Protein 5JDD (pdb70)

Radius of gyration: 34.48 Å; Cα contacts (8 Å, |Δi|>4): 693; chains: 1; bounding box: 28×116×52 Å

Secondary structure (DSSP, 8-state):
---EEE----EEEETT--EEEEEEESSTT---EEEETTEE----SSEEEEEETTEEEEEE-S--GGG-EEEEEEETTEEEEEEEEEE---EEEPPPPEEEETTS-EEEEEEESSTTPPP-EEETTEEPPPSSSEEEEEETTEEEEEE-S--GGG-EEEEEEETTEEEEEEEEEEPP-EEE----EEEETT--EEEEEEESSTT---EEEETTEEPPP-SSEEEEEETTEEEEEE-S--GGG-EEEEEEETTEEEEEEEEEE--

Sequence (263 aa):
MVKIIKKPKDVTALENATVAFEVSVSHDDTVPVVKKWFHKSVEIKPSDKHRLLVSERKVHKLMLQNISSPSDAGEYTAVVGQLECKAKLFVETLHITKTMKNIEVPETKTASSFECEVSHFNVPSMWLKNGVEIEMSEKFKIVVQGKLHQQLIIMNNTSTEDSAEYTFVCGNDQVSATTLTVTPIMITSMMLKDINAEEKDTITFEVVTVNYEGISSYKWLKNGVEIKSSTDKCQMRTKKLTTHSSLNIRNVHFGDAADYTFVAGKATSTATLYVVEA

InterPro domains:
  IPR000719 Protein kinase domain [PF00069] (32179-32432)
  IPR000719 Protein kinase domain [PS50011] (32178-32432)
  IPR003598 Immunoglobulin subtype 2 [SM00408] (18-87)
  IPR003598 Immunoglobulin subtype 2 [SM00408] (116-183)
  IPR003598 Immunoglobulin subtype 2 [SM00408] (955-1022)
  IPR003598 Immunoglobulin subtype 2 [SM00408] (1094-1163)
  IPR003598 Immunoglobulin subtype 2 [SM00408] (1303-1371)
  IPR003598 Immunoglobulin subtype 2 [SM00408] (1469-1537)
  IPR003598 Immunoglobulin subtype 2 [SM00408] (1568-1637)
  IPR003598 Immunoglobulin subtype 2 [SM00408] (1853-1919)
  IPR003598 Immunoglobulin subtype 2 [SM00408] (2187-2253)
  IPR003598 Immunoglobulin subtype 2 [SM00408] (2279-2345)
  IPR003598 Immunoglobulin subtype 2 [SM00408] (2457-2523)
  IPR003598 Immunoglobulin subtype 2 [SM00408] (2632-2698)
  IPR003598 Immunoglobulin subtype 2 [SM00408] (3070-3136)
  IPR003598 Immunoglobulin subtype 2 [SM00408] (3251-3318)
  IPR003598 Immunoglobulin subtype 2 [SM00408] (3357-3423)
  IPR003598 Immunoglobulin subtype 2 [SM00408] (3515-3582)
  IPR003598 Immunoglobulin subtype 2 [SM00408] (3633-3701)
  IPR003598 Immunoglobulin subtype 2 [SM00408] (4301-4367)

Solvent-accessible surface area: 15285 Å² total; per-residue (Å²): 116,59,108,38,110,69,129,12,150,89,31,84,17,73,43,99,33,89,15,44,2,61,0,16,3,22,74,80,124,18,116,30,106,6,58,27,143,113,98,74,15,146,105,60,144,53,40,102,65,50,80,90,162,101,49,4,65,0,38,0,43,88,0,37,68,78,12,38,30,75,1,11,0,29,1,66,183,77,104,9,111,5,89,1,104,24,76,51,52,78,28,80,114,88,12,149,104,45,131,15,20,7,27,68,67,1,47,3,82,0,50,1,19,29,130,142,7,100,40,70,3,27,56,98,59,104,118,23,146,108,61,166,63,28,98,28,25,71,110,34,89,45,0,31,0,31,0,67,94,3,41,74,130,5,45,14,85,0,7,0,40,0,40,140,52,111,15,42,3,56,3,63,15,20,59,7,112,27,92,58,139,15,163,73,27,118,6,111,65,153,55,81,10,59,3,100,0,34,1,48,70,99,55,12,60,70,89,1,28,67,97,56,105,116,24,159,84,56,119,64,19,41,37,152,71,152,146,63,36,5,22,0,36,1,119,91,1,90,139,35,6,40,11,66,2,19,0,25,0,34,139,15,84,10,79,7,31,1,108,17,95,97,150

Organism: Homo sapiens (NCBI:txid9606)

Structure (mmCIF, N/CA/C/O backbone):
data_5JDD
#
_entry.id   5JDD
#
_cell.length_a   42.340
_cell.length_b   65.800
_cell.length_c   108.390
_cell.angle_alpha   90.00
_cell.angle_beta   90.00
_cell.angle_gamma   90.00
#
_symmetry.space_group_name_H-M   'P 21 21 21'
#
loop_
_entity.id
_entity.type
_entity.pdbx_description
1 polymer Titin
2 water water
#
loop_
_atom_site.group_PDB
_atom_site.id
_atom_site.type_symbol
_atom_site.label_atom_id
_atom_site.label_alt_id
_atom_site.label_comp_id
_atom_site.label_asym_id
_atom_site.label_entity_id
_atom_site.label_seq_id
_atom_site.pdbx_PDB_ins_code
_atom_site.Cartn_x
_atom_site.Cartn_y
_atom_site.Cartn_z
_atom_site.occupancy
_atom_site.B_iso_or_equiv
_atom_site.auth_seq_id
_atom_site.auth_comp_id
_atom_site.auth_asym_id
_atom_site.auth_atom_id
_atom_site.pdbx_PDB_model_num
ATOM 1 N N . MET A 1 3 ? -13.797 -64.888 -14.996 1.00 40.33 3 MET A N 1
ATOM 2 C CA . MET A 1 3 ? -12.504 -64.315 -15.348 1.00 29.70 3 MET A CA 1
ATOM 3 C C . MET A 1 3 ? -12.569 -62.789 -15.356 1.00 27.49 3 MET A C 1
ATOM 4 O O . MET A 1 3 ? -11.540 -62.119 -15.494 1.00 26.02 3 MET A O 1
ATOM 6 N N . VAL A 1 4 ? -13.776 -62.240 -15.217 1.00 21.85 4 VAL A N 1
ATOM 7 C CA . VAL A 1 4 ? -13.936 -60.791 -15.091 1.00 18.17 4 VAL A CA 1
ATOM 8 C C . VAL A 1 4 ? -13.382 -60.317 -13.749 1.00 22.29 4 VAL A C 1
ATOM 9 O O . VAL A 1 4 ? -13.686 -60.890 -12.701 1.00 24.47 4 VAL A O 1
ATOM 13 N N . LYS A 1 5 ? -12.562 -59.273 -13.791 1.00 17.32 5 LYS A N 1
ATOM 14 C CA . LYS A 1 5 ? -11.920 -58.732 -12.605 1.00 16.59 5 LYS A CA 1
ATOM 15 C C . LYS A 1 5 ? -12.202 -57.233 -12.506 1.00 17.98 5 LYS A C 1
ATOM 16 O O . LYS A 1 5 ? -12.273 -56.541 -13.525 1.00 18.04 5 LYS A O 1
ATOM 22 N N . ILE A 1 6 ? -12.369 -56.723 -11.288 1.00 15.81 6 ILE A N 1
ATOM 23 C CA . ILE A 1 6 ? -12.342 -55.281 -11.098 1.00 16.01 6 ILE A CA 1
ATOM 24 C C . ILE A 1 6 ? -10.876 -54.839 -11.052 1.00 19.52 6 ILE A C 1
ATOM 25 O O . ILE A 1 6 ? -10.060 -55.398 -10.311 1.00 19.93 6 ILE A O 1
ATOM 30 N N . ILE A 1 7 ? -10.548 -53.853 -11.878 1.00 14.59 7 ILE A N 1
ATOM 31 C CA . ILE A 1 7 ? -9.173 -53.398 -12.063 1.00 15.59 7 ILE A CA 1
ATOM 32 C C . ILE A 1 7 ? -8.918 -52.099 -11.306 1.00 19.68 7 ILE A C 1
ATOM 33 O O . ILE A 1 7 ? -7.946 -51.984 -10.563 1.00 25.56 7 ILE A O 1
ATOM 38 N N . LYS A 1 8 ? -9.794 -51.119 -11.499 1.00 13.59 8 LYS A N 1
ATOM 39 C CA . LYS A 1 8 ? -9.705 -49.862 -10.770 1.00 16.29 8 LYS A CA 1
ATOM 40 C C . LYS A 1 8 ? -11.028 -49.578 -10.058 1.00 15.73 8 LYS A C 1
ATOM 41 O O . LYS A 1 8 ? -12.091 -49.578 -10.686 1.00 14.53 8 LYS A O 1
ATOM 47 N N . LYS A 1 9 ? -10.962 -49.349 -8.748 1.00 14.84 9 LYS A N 1
ATOM 48 C CA . LYS A 1 9 ? -12.157 -49.169 -7.925 1.00 14.14 9 LYS A CA 1
ATOM 49 C C . LYS A 1 9 ? -12.499 -47.691 -7.768 1.00 13.44 9 LYS A C 1
ATOM 50 O O . LYS A 1 9 ? -11.620 -46.840 -7.874 1.00 17.06 9 LYS A O 1
ATOM 56 N N . PRO A 1 10 ? -13.780 -47.373 -7.517 1.00 12.53 10 PRO A N 1
ATOM 57 C CA . PRO A 1 10 ? -14.171 -45.974 -7.326 1.00 14.03 10 PRO A CA 1
ATOM 58 C C . PRO A 1 10 ? -13.564 -45.375 -6.065 1.00 15.41 10 PRO A C 1
ATOM 59 O O . PRO A 1 10 ? -13.248 -46.093 -5.106 1.00 16.11 10 PRO A O 1
ATOM 63 N N . LYS A 1 11 ? -13.381 -44.061 -6.096 1.00 13.62 11 LYS A N 1
ATOM 64 C CA . LYS A 1 11 ? -12.769 -43.329 -4.996 1.00 12.19 11 LYS A CA 1
ATOM 65 C C . LYS A 1 11 ? -13.747 -42.329 -4.404 1.00 13.29 11 LYS A C 1
ATOM 66 O O . LYS A 1 11 ? -14.646 -41.840 -5.097 1.00 14.47 11 LYS A O 1
ATOM 72 N N . ASP A 1 12 ? -13.560 -42.017 -3.125 1.00 14.87 12 ASP A N 1
ATOM 73 C CA . ASP A 1 12 ? -14.368 -41.004 -2.471 1.00 14.24 12 ASP A CA 1
ATOM 74 C C . ASP A 1 12 ? -14.241 -39.680 -3.213 1.00 15.30 12 ASP A C 1
ATOM 75 O O . ASP A 1 12 ? -13.186 -39.364 -3.771 1.00 14.62 12 ASP A O 1
ATOM 80 N N . VAL A 1 13 ? -15.320 -38.905 -3.198 1.00 11.32 13 VAL A N 1
ATOM 81 C CA . VAL A 1 13 ? -15.340 -37.555 -3.745 1.00 12.23 13 VAL A CA 1
ATOM 82 C C . VAL A 1 13 ? -15.814 -36.601 -2.663 1.00 14.00 13 VAL A C 1
ATOM 83 O O . VAL A 1 13 ? -16.795 -36.887 -1.968 1.00 12.30 13 VAL A O 1
ATOM 87 N N . THR A 1 14 ? -15.125 -35.468 -2.528 1.00 12.71 14 THR A N 1
ATOM 88 C CA . THR A 1 14 ? -15.598 -34.368 -1.705 1.00 12.16 14 THR A CA 1
ATOM 89 C C . THR A 1 14 ? -15.809 -33.201 -2.651 1.00 14.21 14 THR A C 1
ATOM 90 O O . THR A 1 14 ? -14.894 -32.831 -3.387 1.00 16.49 14 THR A O 1
ATOM 94 N N . ALA A 1 15 ? -17.010 -32.628 -2.654 1.00 10.00 15 ALA A N 1
ATOM 95 C CA . ALA A 1 15 ? -17.331 -31.562 -3.585 1.00 10.41 15 ALA A CA 1
ATOM 96 C C . ALA A 1 15 ? -18.353 -30.607 -2.995 1.00 10.79 15 ALA A C 1
ATOM 97 O O . ALA A 1 15 ? -19.118 -30.964 -2.090 1.00 13.79 15 ALA A O 1
ATOM 99 N N . LEU A 1 16 ? -18.366 -29.390 -3.521 1.00 10.64 16 LEU A N 1
ATOM 100 C CA . LEU A 1 16 ? -19.324 -28.381 -3.110 1.00 9.65 16 LEU A CA 1
ATOM 101 C C . LEU A 1 16 ? -20.717 -28.689 -3.634 1.00 11.45 16 LEU A C 1
ATOM 102 O O . LEU A 1 16 ? -20.875 -29.224 -4.734 1.00 11.73 16 LEU A O 1
ATOM 107 N N . GLU A 1 17 ? -21.720 -28.345 -2.835 1.00 12.44 17 GLU A N 1
ATOM 108 C CA . GLU A 1 17 ? -23.106 -28.413 -3.265 1.00 10.17 17 GLU A CA 1
ATOM 109 C C . GLU A 1 17 ? -23.240 -27.745 -4.638 1.00 11.77 17 GLU A C 1
ATOM 110 O O . GLU A 1 17 ? -22.575 -26.730 -4.909 1.00 13.92 17 GLU A O 1
ATOM 116 N N . ASN A 1 18 ? -24.062 -28.353 -5.499 1.00 13.14 18 ASN A N 1
ATOM 117 C CA . ASN A 1 18 ? -24.323 -27.902 -6.878 1.00 13.49 18 ASN A CA 1
ATOM 118 C C . ASN A 1 18 ? -23.238 -28.302 -7.898 1.00 13.24 18 ASN A C 1
ATOM 119 O O . ASN A 1 18 ? -23.394 -28.054 -9.091 1.00 16.09 18 ASN A O 1
ATOM 124 N N . ALA A 1 19 ? -22.165 -28.946 -7.443 1.00 11.77 19 ALA A N 1
ATOM 125 C CA . ALA A 1 19 ? -21.151 -29.451 -8.371 1.00 11.47 19 ALA A CA 1
ATOM 126 C C . ALA A 1 19 ? -21.657 -30.670 -9.126 1.00 14.38 19 ALA A C 1
ATOM 127 O O . ALA A 1 19 ? -22.628 -31.318 -8.718 1.00 13.78 19 ALA A O 1
ATOM 129 N N . THR A 1 20 ? -20.974 -30.992 -10.219 1.00 11.45 20 THR A N 1
ATOM 130 C CA . THR A 1 20 ? -21.183 -32.255 -10.908 1.00 12.81 20 THR A CA 1
ATOM 131 C C . THR A 1 20 ? -19.956 -33.120 -10.653 1.00 13.71 20 THR A C 1
ATOM 132 O O . THR A 1 20 ? -18.818 -32.673 -10.856 1.00 17.02 20 THR A O 1
ATOM 136 N N . VAL A 1 21 ? -20.185 -34.353 -10.205 1.00 12.28 21 VAL A N 1
ATOM 137 C CA . VAL A 1 21 ? -19.104 -35.254 -9.807 1.00 11.28 21 VAL A CA 1
ATOM 138 C C . VAL A 1 21 ? -19.307 -36.621 -10.445 1.00 10.08 21 VAL A C 1
ATOM 139 O O . VAL A 1 21 ? -20.362 -36.888 -11.030 1.00 11.81 21 VAL A O 1
ATOM 143 N N . ALA A 1 22 ? -18.305 -37.488 -10.341 1.00 9.92 22 ALA A N 1
ATOM 144 C CA . ALA A 1 22 ? -18.428 -38.832 -10.910 1.00 10.04 22 ALA A CA 1
ATOM 145 C C . ALA A 1 22 ? -17.725 -39.881 -10.077 1.00 10.32 22 ALA A C 1
ATOM 146 O O . ALA A 1 22 ? -16.748 -39.597 -9.388 1.00 11.72 22 ALA A O 1
ATOM 148 N N . PHE A 1 23 ? -18.237 -41.105 -10.150 1.00 9.36 23 PHE A N 1
ATOM 149 C CA . PHE A 1 23 ? -17.547 -42.279 -9.638 1.00 9.05 23 PHE A CA 1
ATOM 150 C C . PHE A 1 23 ? -17.221 -43.153 -10.835 1.00 10.60 23 PHE A C 1
ATOM 151 O O . PHE A 1 23 ? -17.965 -43.157 -11.824 1.00 10.84 23 PHE A O 1
ATOM 159 N N . GLU A 1 24 ? -16.123 -43.898 -10.760 1.00 10.28 24 GLU A N 1
ATOM 160 C CA . GLU A 1 24 ? -15.667 -44.689 -11.899 1.00 12.96 24 GLU A CA 1
ATOM 161 C C . GLU A 1 24 ? -15.174 -46.053 -11.451 1.00 12.47 24 GLU A C 1
ATOM 162 O O . GLU A 1 24 ? -14.406 -46.148 -10.491 1.00 14.33 24 GLU A O 1
ATOM 168 N N . VAL A 1 25 ? -15.610 -47.103 -12.143 1.00 13.10 25 VAL A N 1
ATOM 169 C CA . VAL A 1 25 ? -15.038 -48.434 -11.936 1.00 10.58 25 VAL A CA 1
ATOM 170 C C . VAL A 1 25 ? -14.546 -48.961 -13.277 1.00 10.41 25 VAL A C 1
ATOM 171 O O . VAL A 1 25 ? -15.204 -48.755 -14.305 1.00 13.68 25 VAL A O 1
ATOM 175 N N . SER A 1 26 ? -13.369 -49.582 -13.294 1.00 11.06 26 SER A N 1
ATOM 176 C CA . SER A 1 26 ? -12.888 -50.202 -14.523 1.00 10.11 26 SER A CA 1
ATOM 177 C C . SER A 1 26 ? -12.691 -51.688 -14.318 1.00 14.12 26 SER A C 1
ATOM 178 O O . SER A 1 26 ? -12.329 -52.148 -13.220 1.00 14.45 26 SER A O 1
ATOM 181 N N . VAL A 1 27 ? -12.935 -52.442 -15.380 1.00 12.99 27 VAL A N 1
ATOM 182 C CA . VAL A 1 27 ? -12.880 -53.893 -15.304 1.00 12.59 27 VAL A CA 1
ATOM 183 C C . VAL A 1 27 ? -11.945 -54.467 -16.361 1.00 13.23 27 VAL A C 1
ATOM 184 O O . VAL A 1 27 ? -11.379 -53.726 -17.174 1.00 14.87 27 VAL A O 1
ATOM 188 N N . SER A 1 28 ? -11.785 -55.784 -16.351 1.00 14.96 28 SER A N 1
ATOM 189 C CA . SER A 1 28 ? -10.804 -56.433 -17.211 1.00 14.39 28 SER A CA 1
ATOM 190 C C . SER A 1 28 ? -11.324 -56.714 -18.614 1.00 18.32 28 SER A C 1
ATOM 191 O O . SER A 1 28 ? -10.533 -56.969 -19.530 1.00 24.54 28 SER A O 1
ATOM 194 N N . HIS A 1 29 ? -12.646 -56.701 -18.777 1.00 17.15 29 HIS A N 1
ATOM 195 C CA . HIS A 1 29 ? -13.265 -57.096 -20.035 1.00 14.66 29 HIS A CA 1
ATOM 196 C C . HIS A 1 29 ? -14.189 -56.026 -20.583 1.00 14.17 29 HIS A C 1
ATOM 197 O O . HIS A 1 29 ? -14.755 -55.239 -19.830 1.00 16.95 29 HIS A O 1
ATOM 204 N N . ASP A 1 30 ? -14.330 -56.008 -21.904 1.00 19.83 30 ASP A N 1
ATOM 205 C CA A ASP A 1 30 ? -15.289 -55.147 -22.585 0.50 21.19 30 ASP A CA 1
ATOM 206 C CA B ASP A 1 30 ? -15.296 -55.137 -22.564 0.50 20.68 30 ASP A CA 1
ATOM 207 C C . ASP A 1 30 ? -16.710 -55.677 -22.378 1.00 23.34 30 ASP A C 1
ATOM 208 O O . ASP A 1 30 ? -16.906 -56.870 -22.126 1.00 24.28 30 ASP A O 1
ATOM 217 N N . THR A 1 31 ? -17.694 -54.791 -22.497 1.00 29.00 31 THR A N 1
ATOM 218 C CA . THR A 1 31 ? -19.118 -55.155 -22.463 1.00 27.13 31 THR A CA 1
ATOM 219 C C . THR A 1 31 ? -19.611 -55.956 -21.244 1.00 24.83 31 THR A C 1
ATOM 220 O O . THR A 1 31 ? -20.484 -56.820 -21.367 1.00 22.45 31 THR A O 1
ATOM 224 N N . VAL A 1 32 ? -19.055 -55.662 -20.074 1.00 19.55 32 VAL A N 1
ATOM 225 C CA . VAL A 1 32 ? -19.538 -56.230 -18.818 1.00 17.37 32 VAL A CA 1
ATOM 226 C C . VAL A 1 32 ? -20.642 -55.327 -18.280 1.00 16.01 32 VAL A C 1
ATOM 227 O O . VAL A 1 32 ? -20.453 -54.118 -18.175 1.00 16.28 32 VAL A O 1
ATOM 231 N N . PRO A 1 33 ? -21.813 -55.896 -17.950 1.00 13.90 33 PRO A N 1
ATOM 232 C CA . PRO A 1 33 ? -22.868 -55.020 -17.427 1.00 15.81 33 PRO A CA 1
ATOM 233 C C . PRO A 1 33 ? -22.603 -54.632 -15.975 1.00 14.33 33 PRO A C 1
ATOM 234 O O . PRO A 1 33 ? -22.032 -55.422 -15.218 1.00 17.68 33 PRO A O 1
ATOM 238 N N . VAL A 1 34 ? -22.996 -53.415 -15.606 1.00 11.59 34 VAL A N 1
ATOM 239 C CA A VAL A 1 34 ? -22.767 -52.895 -14.264 0.41 13.68 34 VAL A CA 1
ATOM 240 C CA B VAL A 1 34 ? -22.795 -52.926 -14.246 0.59 13.48 34 VAL A CA 1
ATOM 241 C C . VAL A 1 34 ? -24.081 -52.355 -13.687 1.00 12.73 34 VAL A C 1
ATOM 242 O O . VAL A 1 34 ? -24.996 -51.994 -14.433 1.00 14.31 34 VAL A O 1
ATOM 249 N N . LYS A 1 35 ? -24.168 -52.315 -12.363 1.00 11.30 35 LYS A N 1
ATOM 250 C CA A LYS A 1 35 ? -25.248 -51.622 -11.674 0.50 9.95 35 LYS A CA 1
ATOM 251 C CA B LYS A 1 35 ? -25.248 -51.618 -11.676 0.50 9.90 35 LYS A CA 1
ATOM 252 C C . LYS A 1 35 ? -24.656 -50.722 -10.606 1.00 9.94 35 LYS A C 1
ATOM 253 O O . LYS A 1 35 ? -23.606 -51.030 -10.044 1.00 14.39 35 LYS A O 1
ATOM 264 N N . TRP A 1 36 ? -25.333 -49.615 -10.320 1.00 9.63 36 TRP A N 1
ATOM 265 C CA . TRP A 1 36 ? -24.942 -48.742 -9.220 1.00 10.27 36 TRP A CA 1
ATOM 266 C C . TRP A 1 36 ? -26.073 -48.637 -8.208 1.00 12.32 36 TRP A C 1
ATOM 267 O O . TRP A 1 36 ? -27.254 -48.622 -8.588 1.00 13.56 36 TRP A O 1
ATOM 278 N N . PHE A 1 37 ? -25.708 -48.567 -6.925 1.00 10.72 37 PHE A N 1
ATOM 279 C CA . PHE A 1 37 ? -26.679 -48.459 -5.829 1.00 12.29 37 PHE A CA 1
ATOM 280 C C . PHE A 1 37 ? -26.370 -47.317 -4.868 1.00 13.23 37 PHE A C 1
ATOM 281 O O . PHE A 1 37 ? -25.205 -47.015 -4.604 1.00 13.39 37 PHE A O 1
ATOM 289 N N . HIS A 1 38 ? -27.421 -46.694 -4.337 1.00 13.75 38 HIS A N 1
ATOM 290 C CA . HIS A 1 38 ? -27.288 -45.685 -3.289 1.00 15.12 38 HIS A CA 1
ATOM 291 C C . HIS A 1 38 ? -28.490 -45.874 -2.381 1.00 19.02 38 HIS A C 1
ATOM 292 O O . HIS A 1 38 ? -29.610 -46.022 -2.868 1.00 17.01 38 HIS A O 1
ATOM 299 N N . LYS A 1 39 ? -28.252 -45.891 -1.071 1.00 17.55 39 LYS A N 1
ATOM 300 C CA . LYS A 1 39 ? -29.309 -46.167 -0.091 1.00 24.10 39 LYS A CA 1
ATOM 301 C C . LYS A 1 39 ? -30.103 -47.435 -0.419 1.00 23.79 39 LYS A C 1
ATOM 302 O O . LYS A 1 39 ? -31.335 -47.457 -0.300 1.00 25.53 39 LYS A O 1
ATOM 308 N N . SER A 1 40 ? -29.386 -48.476 -0.845 1.00 21.29 40 SER A N 1
ATOM 309 C CA . SER A 1 40 ? -29.954 -49.798 -1.136 1.00 22.58 40 SER A CA 1
ATOM 310 C C . SER A 1 40 ? -30.943 -49.852 -2.307 1.00 23.38 40 SER A C 1
ATOM 311 O O . SER A 1 40 ? -31.671 -50.833 -2.465 1.00 27.73 40 SER A O 1
ATOM 314 N N . VAL A 1 41 ? -30.963 -48.805 -3.126 1.00 17.44 41 VAL A N 1
ATOM 315 C CA . VAL A 1 41 ? -31.806 -48.793 -4.312 1.00 19.55 41 VAL A CA 1
ATOM 316 C C . VAL A 1 41 ? -30.940 -48.612 -5.553 1.00 18.02 41 VAL A C 1
ATOM 317 O O . VAL A 1 41 ? -30.025 -47.784 -5.566 1.00 17.40 41 VAL A O 1
ATOM 321 N N . GLU A 1 42 ? -31.225 -49.396 -6.587 1.00 16.88 42 GLU A N 1
ATOM 322 C CA . GLU A 1 42 ? -30.505 -49.290 -7.851 1.00 13.04 42 GLU A CA 1
ATOM 323 C C . GLU A 1 42 ? -30.734 -47.926 -8.499 1.00 13.95 42 GLU A C 1
ATOM 324 O O . GLU A 1 42 ? -31.866 -47.454 -8.610 1.00 18.08 42 GLU A O 1
ATOM 330 N N . ILE A 1 43 ? -29.645 -47.296 -8.923 1.00 11.82 43 ILE A N 1
ATOM 331 C CA . ILE A 1 43 ? -29.707 -46.007 -9.602 1.00 12.30 43 ILE A CA 1
ATOM 332 C C . ILE A 1 43 ? -30.126 -46.170 -11.065 1.00 13.60 43 ILE A C 1
ATOM 333 O O . ILE A 1 43 ? -29.616 -47.033 -11.780 1.00 14.63 43 ILE A O 1
ATOM 338 N N . LYS A 1 44 ? -31.072 -45.336 -11.486 1.00 12.98 44 LYS A N 1
ATOM 339 C CA . LYS A 1 44 ? -31.570 -45.292 -12.861 1.00 15.42 44 LYS A CA 1
ATOM 340 C C . LYS A 1 44 ? -31.100 -44.000 -13.506 1.00 12.72 44 LYS A C 1
ATOM 341 O O . LYS A 1 44 ? -30.892 -43.005 -12.800 1.00 13.24 44 LYS A O 1
ATOM 347 N N . PRO A 1 45 ? -30.964 -43.980 -14.846 1.00 11.62 45 PRO A N 1
ATOM 348 C CA . PRO A 1 45 ? -30.731 -42.702 -15.535 1.00 12.23 45 PRO A CA 1
ATOM 349 C C . PRO A 1 45 ? -31.824 -41.704 -15.158 1.00 12.66 45 PRO A C 1
ATOM 350 O O . PRO A 1 45 ? -33.004 -42.077 -15.093 1.00 14.82 45 PRO A O 1
ATOM 354 N N . SER A 1 46 ? -31.438 -40.460 -14.886 1.00 12.10 46 SER A N 1
ATOM 355 C CA . SER A 1 46 ? -32.410 -39.432 -14.533 1.00 11.22 46 SER A CA 1
ATOM 356 C C . SER A 1 46 ? -31.809 -38.097 -14.894 1.00 14.29 46 SER A C 1
ATOM 357 O O . SER A 1 46 ? -30.701 -38.032 -15.425 1.00 16.97 46 SER A O 1
ATOM 360 N N . ASP A 1 47 ? -32.520 -37.021 -14.590 1.00 17.18 47 ASP A N 1
ATOM 361 C CA . ASP A 1 47 ? -31.940 -35.710 -14.824 1.00 18.17 47 ASP A CA 1
ATOM 362 C C . ASP A 1 47 ? -30.733 -35.464 -13.905 1.00 22.61 47 ASP A C 1
ATOM 363 O O . ASP A 1 47 ? -29.872 -34.644 -14.218 1.00 34.44 47 ASP A O 1
ATOM 368 N N . LYS A 1 48 ? -30.662 -36.199 -12.794 1.00 20.92 48 LYS A N 1
ATOM 369 C CA . LYS A 1 48 ? -29.537 -36.101 -11.855 1.00 21.33 48 LYS A CA 1
ATOM 370 C C . LYS A 1 48 ? -28.427 -37.132 -12.117 1.00 22.54 48 LYS A C 1
ATOM 371 O O . LYS A 1 48 ? -27.245 -36.862 -11.880 1.00 19.05 48 LYS A O 1
ATOM 377 N N . HIS A 1 49 ? -28.805 -38.309 -12.612 1.00 14.30 49 HIS A N 1
ATOM 378 C CA . HIS A 1 49 ? -27.856 -39.414 -12.748 1.00 11.95 49 HIS A CA 1
ATOM 379 C C . HIS A 1 49 ? -27.634 -39.814 -14.195 1.00 12.61 49 HIS A C 1
ATOM 380 O O . HIS A 1 49 ? -28.588 -40.053 -14.940 1.00 15.31 49 HIS A O 1
ATOM 387 N N . ARG A 1 50 ? -26.373 -39.896 -14.593 1.00 11.55 50 ARG A N 1
ATOM 388 C CA . ARG A 1 50 ? -26.021 -40.414 -15.902 1.00 11.37 50 ARG A CA 1
ATOM 389 C C . ARG A 1 50 ? -25.123 -41.626 -15.740 1.00 14.33 50 ARG A C 1
ATOM 390 O O . ARG A 1 50 ? -24.132 -41.592 -15.008 1.00 15.52 50 ARG A O 1
ATOM 398 N N . LEU A 1 51 ? -25.479 -42.697 -16.428 1.00 14.37 51 LEU A N 1
ATOM 399 C CA A LEU A 1 51 ? -24.697 -43.919 -16.410 0.46 12.40 51 LEU A CA 1
ATOM 400 C CA B LEU A 1 51 ? -24.697 -43.928 -16.423 0.54 12.04 51 LEU A CA 1
ATOM 401 C C . LEU A 1 51 ? -24.008 -44.046 -17.767 1.00 14.71 51 LEU A C 1
ATOM 402 O O . LEU A 1 51 ? -24.669 -44.080 -18.806 1.00 18.78 51 LEU A O 1
ATOM 411 N N . VAL A 1 52 ? -22.679 -44.090 -17.761 1.00 12.85 52 VAL A N 1
ATOM 412 C CA . VAL A 1 52 ? -21.932 -44.172 -19.010 1.00 15.01 52 VAL A CA 1
ATOM 413 C C . VAL A 1 52 ? -20.974 -45.349 -18.987 1.00 14.88 52 VAL A C 1
ATOM 414 O O . VAL A 1 52 ? -20.072 -45.401 -18.156 1.00 15.70 52 VAL A O 1
ATOM 418 N N . SER A 1 53 ? -21.178 -46.300 -19.891 1.00 15.95 53 SER A N 1
ATOM 419 C CA . SER A 1 53 ? -20.236 -47.397 -20.064 1.00 16.28 53 SER A CA 1
ATOM 420 C C . SER A 1 53 ? -19.452 -47.181 -21.359 1.00 20.99 53 SER A C 1
ATOM 421 O O . SER A 1 53 ? -20.033 -46.885 -22.403 1.00 27.09 53 SER A O 1
ATOM 424 N N . GLU A 1 54 ? -18.130 -47.302 -21.282 1.00 17.66 54 GLU A N 1
ATOM 425 C CA . GLU A 1 54 ? -17.287 -47.174 -22.463 1.00 19.22 54 GLU A CA 1
ATOM 426 C C . GLU A 1 54 ? -16.220 -48.254 -22.389 1.00 15.40 54 GLU A C 1
ATOM 427 O O . GLU A 1 54 ? -15.228 -48.112 -21.662 1.00 16.32 54 GLU A O 1
ATOM 433 N N . ARG A 1 55 ? -16.436 -49.332 -23.141 1.00 16.97 55 ARG A N 1
ATOM 434 C CA . ARG A 1 55 ? -15.555 -50.497 -23.100 1.00 16.13 55 ARG A CA 1
ATOM 435 C C . ARG A 1 55 ? -15.359 -50.990 -21.668 1.00 15.87 55 ARG A C 1
ATOM 436 O O . ARG A 1 55 ? -16.318 -51.457 -21.053 1.00 16.62 55 ARG A O 1
ATOM 444 N N . LYS A 1 56 ? -14.152 -50.851 -21.125 1.00 13.95 56 LYS A N 1
ATOM 445 C CA . LYS A 1 56 ? -13.867 -51.382 -19.792 1.00 13.67 56 LYS A CA 1
ATOM 446 C C . LYS A 1 56 ? -14.202 -50.423 -18.651 1.00 12.67 56 LYS A C 1
ATOM 447 O O . LYS A 1 56 ? -14.052 -50.785 -17.482 1.00 13.23 56 LYS A O 1
ATOM 453 N N . VAL A 1 57 ? -14.655 -49.211 -18.978 1.00 11.47 57 VAL A N 1
ATOM 454 C CA . VAL A 1 57 ? -14.799 -48.156 -17.977 1.00 14.24 57 VAL A CA 1
ATOM 455 C C . VAL A 1 57 ? -16.255 -47.781 -17.770 1.00 13.67 57 VAL A C 1
AT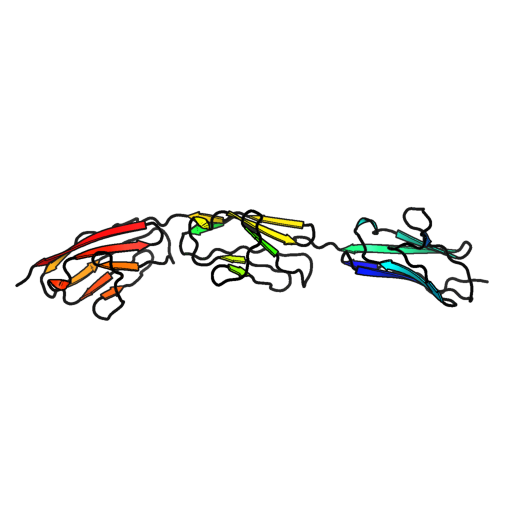OM 456 O O . VAL A 1 57 ? -16.981 -47.505 -18.730 1.00 13.48 57 VAL A O 1
ATOM 460 N N . HIS A 1 58 ? -16.675 -47.763 -16.510 1.00 10.21 58 HIS A N 1
ATOM 461 C CA . HIS A 1 58 ? -18.062 -47.494 -16.164 1.00 10.48 58 HIS A CA 1
ATOM 462 C C . HIS A 1 58 ? -18.132 -46.333 -15.193 1.00 10.31 58 HIS A C 1
ATOM 463 O O . HIS A 1 58 ? -17.508 -46.359 -14.122 1.00 13.98 58 HIS A O 1
ATOM 470 N N . LYS A 1 59 ? -18.873 -45.306 -15.587 1.00 10.26 59 LYS A N 1
ATOM 471 C CA . LYS A 1 59 ? -19.009 -44.105 -14.776 1.00 9.97 59 LYS A CA 1
ATOM 472 C C . LYS A 1 59 ? -20.445 -43.846 -14.350 1.00 11.05 59 LYS A C 1
ATOM 473 O O . LYS A 1 59 ? -21.390 -44.098 -15.103 1.00 10.86 59 LYS A O 1
ATOM 479 N N . LEU A 1 60 ? -20.592 -43.357 -13.122 1.00 10.03 60 LEU A N 1
ATOM 480 C CA . LEU A 1 60 ? -21.832 -42.776 -12.625 1.00 8.44 60 LEU A CA 1
ATOM 481 C C . LEU A 1 60 ? -21.570 -41.298 -12.406 1.00 9.44 60 LEU A C 1
ATOM 482 O O . LEU A 1 60 ? -20.710 -40.924 -11.607 1.00 10.27 60 LEU A O 1
ATOM 487 N N . MET A 1 61 ? -22.294 -40.460 -13.132 1.00 10.37 61 MET A N 1
ATOM 488 C CA . MET A 1 61 ? -22.149 -39.019 -13.004 1.00 10.48 61 MET A CA 1
ATOM 489 C C . MET A 1 61 ? -23.353 -38.459 -12.265 1.00 12.35 61 MET A C 1
ATOM 490 O O . MET A 1 61 ? -24.502 -38.800 -12.564 1.00 13.48 61 MET A O 1
ATOM 495 N N . LEU A 1 62 ? -23.082 -37.612 -11.282 1.00 11.73 62 LEU A N 1
ATOM 496 C CA . LEU A 1 62 ? -24.130 -36.981 -10.499 1.00 11.09 62 LEU A CA 1
ATOM 497 C C . LEU A 1 62 ? -24.079 -35.488 -10.762 1.00 14.29 62 LEU A C 1
ATOM 498 O O . LEU A 1 62 ? -23.069 -34.821 -10.489 1.00 14.17 62 LEU A O 1
ATOM 503 N N . GLN A 1 63 ? -25.174 -34.958 -11.284 1.00 12.64 63 GLN A N 1
ATOM 504 C CA . GLN A 1 63 ? -25.206 -33.566 -11.697 1.00 14.02 63 GLN A CA 1
ATOM 505 C C . GLN A 1 63 ? -25.903 -32.708 -10.653 1.00 16.38 63 GLN A C 1
ATOM 506 O O . GLN A 1 63 ? -26.885 -33.138 -10.049 1.00 19.39 63 GLN A O 1
ATOM 512 N N . ASN A 1 64 ? -25.358 -31.512 -10.421 1.00 14.80 64 ASN A N 1
ATOM 513 C CA . ASN A 1 64 ? -25.969 -30.520 -9.527 1.00 18.37 64 ASN A CA 1
ATOM 514 C C . ASN A 1 64 ? -26.277 -31.105 -8.152 1.00 15.90 64 ASN A C 1
ATOM 515 O O . ASN A 1 64 ? -27.420 -31.087 -7.703 1.00 17.45 64 ASN A O 1
ATOM 520 N N . ILE A 1 65 ? -25.247 -31.620 -7.481 1.00 12.98 65 ILE A N 1
ATOM 521 C CA . ILE A 1 65 ? -25.464 -32.399 -6.259 1.00 12.34 65 ILE A CA 1
ATOM 522 C C . ILE A 1 65 ? -26.082 -31.600 -5.125 1.00 13.02 65 ILE A C 1
ATOM 523 O O . ILE A 1 65 ? -25.852 -30.393 -4.976 1.00 13.76 65 ILE A O 1
ATOM 528 N N . SER A 1 66 ? -26.904 -32.297 -4.349 1.00 14.48 66 SER A N 1
ATOM 529 C CA A SER A 1 66 ? -27.538 -31.741 -3.166 0.41 16.83 66 SER A CA 1
ATOM 530 C CA B SER A 1 66 ? -27.506 -31.716 -3.159 0.59 16.07 66 SER A CA 1
ATOM 531 C C . SER A 1 66 ? -27.033 -32.496 -1.941 1.00 15.16 66 SER A C 1
ATOM 532 O O . SER A 1 66 ? -26.476 -33.591 -2.068 1.00 13.97 66 SER A O 1
ATOM 537 N N . PRO A 1 67 ? -27.223 -31.926 -0.745 1.00 15.73 67 PRO A N 1
ATOM 538 C CA . PRO A 1 67 ? -26.803 -32.671 0.442 1.00 16.45 67 PRO A CA 1
ATOM 539 C C . PRO A 1 67 ? -27.446 -34.062 0.540 1.00 16.73 67 PRO A C 1
ATOM 540 O O . PRO A 1 67 ? -26.831 -34.979 1.099 1.00 16.62 67 PRO A O 1
ATOM 544 N N . SER A 1 68 ? -28.641 -34.239 -0.021 1.00 17.77 68 SER A N 1
ATOM 545 C CA . SER A 1 68 ? -29.291 -35.552 0.012 1.00 18.90 68 SER A CA 1
ATOM 546 C C . SER A 1 68 ? -28.556 -36.612 -0.819 1.00 21.20 68 SER A C 1
ATOM 547 O O . SER A 1 68 ? -28.791 -37.816 -0.656 1.00 21.09 68 SER A O 1
ATOM 550 N N . ASP A 1 69 ? -27.660 -36.176 -1.703 1.00 14.05 69 ASP A N 1
ATOM 551 C CA . ASP A 1 69 ? -26.885 -37.107 -2.520 1.00 11.24 69 ASP A CA 1
ATOM 552 C C . ASP A 1 69 ? -25.672 -37.653 -1.775 1.00 12.77 69 ASP A C 1
ATOM 553 O O . ASP A 1 69 ? -25.001 -38.571 -2.249 1.00 14.59 69 ASP A O 1
ATOM 558 N N . ALA A 1 70 ? -25.387 -37.086 -0.606 1.00 12.88 70 ALA A N 1
ATOM 559 C CA . ALA A 1 70 ? -24.254 -37.557 0.173 1.00 13.34 70 ALA A CA 1
ATOM 560 C C . ALA A 1 70 ? -24.444 -39.014 0.565 1.00 16.23 70 ALA A C 1
ATOM 561 O O . ALA A 1 70 ? -25.571 -39.504 0.688 1.00 17.55 70 ALA A O 1
ATOM 563 N N . GLY A 1 71 ? -23.335 -39.713 0.736 1.00 11.44 71 GLY A N 1
ATOM 564 C CA . GLY A 1 71 ? -23.382 -41.068 1.248 1.00 13.07 71 GLY A CA 1
ATOM 565 C C . GLY A 1 71 ? -22.636 -42.057 0.382 1.00 15.88 71 GLY A C 1
ATOM 566 O O . GLY A 1 71 ? -21.829 -41.686 -0.468 1.00 13.48 71 GLY A O 1
ATOM 567 N N . GLU A 1 72 ? -22.911 -43.336 0.599 1.00 13.16 72 GLU A N 1
ATOM 568 C CA . GLU A 1 72 ? -22.130 -44.397 -0.020 1.00 11.94 72 GLU A CA 1
ATOM 569 C C . GLU A 1 72 ? -22.773 -44.909 -1.302 1.00 12.07 72 GLU A C 1
ATOM 570 O O . GLU A 1 72 ? -23.978 -45.184 -1.348 1.00 13.59 72 GLU A O 1
ATOM 576 N N . TYR A 1 73 ? -21.958 -45.016 -2.344 1.00 11.85 73 TYR A N 1
ATOM 577 C CA . TYR A 1 73 ? -22.386 -45.539 -3.630 1.00 12.88 73 TYR A CA 1
ATOM 578 C C . TYR A 1 73 ? -21.672 -46.855 -3.875 1.00 13.25 73 TYR A C 1
ATOM 579 O O . TYR A 1 73 ? -20.490 -46.988 -3.556 1.00 15.79 73 TYR A O 1
ATOM 588 N N . THR A 1 74 ? -22.393 -47.833 -4.422 1.00 10.06 74 THR A N 1
ATOM 589 C CA . THR A 1 74 ? -21.846 -49.152 -4.687 1.00 12.64 74 THR A CA 1
ATOM 590 C C . THR A 1 74 ? -21.940 -49.479 -6.174 1.00 12.66 74 THR A C 1
ATOM 591 O O . THR A 1 74 ? -23.000 -49.318 -6.791 1.00 13.57 74 THR A O 1
ATOM 595 N N . ALA A 1 75 ? -20.824 -49.924 -6.749 1.00 9.88 75 ALA A N 1
ATOM 596 C CA . ALA A 1 75 ? -20.829 -50.500 -8.089 1.00 9.68 75 ALA A CA 1
ATOM 597 C C . ALA A 1 75 ? -20.844 -52.015 -7.960 1.00 13.41 75 ALA A C 1
ATOM 598 O O . ALA A 1 75 ? -20.061 -52.585 -7.202 1.00 12.17 75 ALA A O 1
ATOM 600 N N . VAL A 1 76 ? -21.742 -52.658 -8.698 1.00 12.85 76 VAL A N 1
ATOM 601 C CA . VAL A 1 76 ? -21.841 -54.110 -8.706 1.00 11.56 76 VAL A CA 1
ATOM 602 C C . VAL A 1 76 ? -21.495 -54.648 -10.083 1.00 13.74 76 VAL A C 1
ATOM 603 O O . VAL A 1 76 ? -22.092 -54.238 -11.080 1.00 15.39 76 VAL A O 1
ATOM 607 N N . VAL A 1 77 ? -20.520 -55.555 -10.121 1.00 15.29 77 VAL A N 1
ATOM 608 C CA . VAL A 1 77 ? -20.060 -56.186 -11.349 1.00 20.72 77 VAL A CA 1
ATOM 609 C C . VAL A 1 77 ? -20.079 -57.692 -11.112 1.00 22.50 77 VAL A C 1
ATOM 610 O O . VAL A 1 77 ? -19.205 -58.224 -10.426 1.00 23.60 77 VAL A O 1
ATOM 614 N N . GLY A 1 78 ? -21.075 -58.381 -11.662 1.00 26.88 78 GLY A N 1
ATOM 615 C CA . GLY A 1 78 ? -21.282 -59.778 -11.316 1.00 25.68 78 GLY A CA 1
ATOM 616 C C . GLY A 1 78 ? -21.602 -59.885 -9.835 1.00 20.28 78 GLY A C 1
ATOM 617 O O . GLY A 1 78 ? -22.528 -59.236 -9.348 1.00 25.37 78 GLY A O 1
ATOM 618 N N . GLN A 1 79 ? -20.832 -60.693 -9.111 1.00 25.54 79 GLN A N 1
ATOM 619 C CA . GLN A 1 79 ? -20.979 -60.759 -7.659 1.00 30.79 79 GLN A CA 1
ATOM 620 C C . GLN A 1 79 ? -19.942 -59.875 -6.968 1.00 29.86 79 GLN A C 1
ATOM 621 O O . GLN A 1 79 ? -19.895 -59.811 -5.736 1.00 34.94 79 GLN A O 1
ATOM 627 N N . LEU A 1 80 ? -19.111 -59.207 -7.768 1.00 22.36 80 LEU A N 1
ATOM 628 C CA . LEU A 1 80 ? -18.084 -58.312 -7.240 1.00 21.06 80 LEU A CA 1
ATOM 629 C C . LEU A 1 80 ? -18.708 -56.963 -6.936 1.00 21.16 80 LEU A C 1
ATOM 630 O O . LEU A 1 80 ? -19.519 -56.456 -7.714 1.00 23.40 80 LEU A O 1
ATOM 635 N N . GLU A 1 81 ? -18.335 -56.386 -5.801 1.00 17.49 81 GLU A N 1
ATOM 636 C CA . GLU A 1 81 ? -18.819 -55.063 -5.433 1.00 16.63 81 GLU A CA 1
ATOM 637 C C . GLU A 1 81 ? -17.665 -54.182 -5.005 1.00 19.59 81 GLU A C 1
ATOM 638 O O . GLU A 1 81 ? -16.629 -54.667 -4.545 1.00 23.62 81 GLU A O 1
ATOM 644 N N . CYS A 1 82 ? -17.853 -52.879 -5.164 1.00 15.31 82 CYS A N 1
ATOM 645 C CA . CYS A 1 82 ? -16.926 -51.900 -4.614 1.00 14.40 82 CYS A CA 1
ATOM 646 C C . CYS A 1 82 ? -17.695 -50.638 -4.258 1.00 14.47 82 CYS A C 1
ATOM 647 O O . CYS A 1 82 ? -18.707 -50.310 -4.883 1.00 17.05 82 CYS A O 1
ATOM 650 N N . LYS A 1 83 ? -17.215 -49.940 -3.239 1.00 13.78 83 LYS A N 1
ATOM 651 C CA . LYS A 1 83 ? -17.945 -48.825 -2.671 1.00 14.92 83 LYS A CA 1
ATOM 652 C C . LYS A 1 83 ? -17.066 -47.597 -2.540 1.00 13.33 83 LYS A C 1
ATOM 653 O O . LYS A 1 83 ? -15.852 -47.700 -2.352 1.00 13.98 83 LYS A O 1
ATOM 659 N N . ALA A 1 84 ? -17.696 -46.432 -2.638 1.00 10.90 84 ALA A N 1
ATOM 660 C CA . ALA A 1 84 ? -17.039 -45.161 -2.344 1.00 11.42 84 ALA A CA 1
ATOM 661 C C . ALA A 1 84 ? -18.074 -44.175 -1.830 1.00 12.98 84 ALA A C 1
ATOM 662 O O . ALA A 1 84 ? -19.277 -44.383 -1.996 1.00 13.56 84 ALA A O 1
ATOM 664 N N . LYS A 1 85 ? -17.613 -43.089 -1.219 1.00 11.80 85 LYS A N 1
ATOM 665 C CA . LYS A 1 85 ? -18.535 -42.132 -0.630 1.00 12.32 85 LYS A CA 1
ATOM 666 C C . LYS A 1 85 ? -18.447 -40.766 -1.263 1.00 10.14 85 LYS A C 1
ATOM 667 O O . LYS A 1 85 ? -17.369 -40.331 -1.678 1.00 11.42 85 LYS A O 1
ATOM 673 N N . LEU A 1 86 ? -19.593 -40.091 -1.309 1.00 9.44 86 LEU A N 1
ATOM 674 C CA . LEU A 1 86 ? -19.656 -38.679 -1.663 1.00 9.22 86 LEU A CA 1
ATOM 675 C C . LEU A 1 86 ? -19.858 -37.863 -0.393 1.00 10.47 86 LEU A C 1
ATOM 676 O O . LEU A 1 86 ? -20.797 -38.115 0.369 1.00 12.41 86 LEU A O 1
ATOM 681 N N . PHE A 1 87 ? -18.976 -36.896 -0.164 1.00 9.18 87 PHE A N 1
ATOM 682 C CA . PHE A 1 87 ? -19.161 -35.914 0.893 1.00 10.61 87 PHE A CA 1
ATOM 683 C C . PHE A 1 87 ? -19.487 -34.589 0.232 1.00 12.18 87 PHE A C 1
ATOM 684 O O . PHE A 1 87 ? -18.754 -34.125 -0.652 1.00 12.36 87 PHE A O 1
ATOM 692 N N . VAL A 1 88 ? -20.600 -33.990 0.644 1.00 11.12 88 VAL A N 1
ATOM 693 C CA . VAL A 1 88 ? -21.054 -32.732 0.055 1.00 12.06 88 VAL A CA 1
ATOM 694 C C . VAL A 1 88 ? -20.728 -31.589 0.997 1.00 15.25 88 VAL A C 1
ATOM 695 O O . VAL A 1 88 ? -21.293 -31.500 2.086 1.00 16.33 88 VAL A O 1
ATOM 699 N N . GLU A 1 89 ? -19.807 -30.714 0.597 1.00 13.75 89 GLU A N 1
ATOM 700 C CA . GLU A 1 89 ? -19.519 -29.538 1.406 1.00 11.93 89 GLU A CA 1
ATOM 701 C C . GLU A 1 89 ? -20.610 -28.502 1.141 1.00 12.13 89 GLU A C 1
ATOM 702 O O . GLU A 1 89 ? -21.044 -28.329 -0.000 1.00 15.15 89 GLU A O 1
ATOM 708 N N . THR A 1 90 ? -21.089 -27.850 2.192 1.00 12.62 90 THR A N 1
ATOM 709 C CA . THR A 1 90 ? -22.063 -26.791 2.035 1.00 14.46 90 THR A CA 1
ATOM 710 C C . THR A 1 90 ? -21.442 -25.480 2.477 1.00 13.62 90 THR A C 1
ATOM 711 O O . THR A 1 90 ? -20.541 -25.466 3.322 1.00 17.05 90 THR A O 1
ATOM 715 N N . LEU A 1 91 ? -21.918 -24.380 1.907 1.00 12.06 91 LEU A N 1
ATOM 716 C CA . LEU A 1 91 ? -21.450 -23.053 2.302 1.00 9.78 91 LEU A CA 1
ATOM 717 C C . LEU A 1 91 ? -22.042 -22.719 3.656 1.00 14.45 91 LEU A C 1
ATOM 718 O O . LEU A 1 91 ? -23.258 -22.805 3.848 1.00 17.39 91 LEU A O 1
ATOM 723 N N . HIS A 1 92 ? -21.192 -22.343 4.603 1.00 9.93 92 HIS A N 1
ATOM 724 C CA . HIS A 1 92 ? -21.693 -22.014 5.932 1.00 9.72 92 HIS A CA 1
ATOM 725 C C . HIS A 1 92 ? -20.839 -20.981 6.639 1.00 9.03 92 HIS A C 1
ATOM 726 O O . HIS A 1 92 ? -19.699 -20.715 6.252 1.00 10.29 92 HIS A O 1
ATOM 733 N N . ILE A 1 93 ? -21.406 -20.403 7.691 1.00 8.30 93 ILE A N 1
ATOM 734 C CA . ILE A 1 93 ? -20.740 -19.383 8.491 1.00 8.61 93 ILE A CA 1
ATOM 735 C C . ILE A 1 93 ? -19.782 -20.043 9.481 1.00 10.51 93 ILE A C 1
ATOM 736 O O . ILE A 1 93 ? -20.154 -21.015 10.146 1.00 10.33 93 ILE A O 1
ATOM 741 N N . THR A 1 94 ? -18.551 -19.534 9.573 1.00 8.11 94 THR A N 1
ATOM 742 C CA . THR A 1 94 ? -17.587 -20.057 10.551 1.00 8.66 94 THR A CA 1
ATOM 743 C C . THR A 1 94 ? -17.247 -19.065 11.661 1.00 10.06 94 THR A C 1
ATOM 744 O O . THR A 1 94 ? -16.675 -19.446 12.673 1.00 12.46 94 THR A O 1
ATOM 748 N N . LYS A 1 95 ? -17.575 -17.790 11.475 1.00 8.22 95 LYS A N 1
ATOM 749 C CA . LYS A 1 95 ? -17.429 -16.805 12.540 1.00 8.26 95 LYS A CA 1
ATOM 750 C C . LYS A 1 95 ? -18.578 -15.815 12.405 1.00 7.96 95 LYS A C 1
ATOM 751 O O . LYS A 1 95 ? -18.809 -15.275 11.324 1.00 9.68 95 LYS A O 1
ATOM 757 N N . THR A 1 96 ? -19.307 -15.582 13.497 1.00 8.79 96 THR A N 1
ATOM 758 C CA . THR A 1 96 ? -20.483 -14.717 13.450 1.00 11.19 96 THR A CA 1
ATOM 759 C C . THR A 1 96 ? -20.150 -13.252 13.654 1.00 11.68 96 THR A C 1
ATOM 760 O O . THR A 1 96 ? -19.015 -12.871 13.957 1.00 14.05 96 THR A O 1
ATOM 764 N N . MET A 1 97 ? -21.179 -12.433 13.489 1.00 15.54 97 MET A N 1
ATOM 765 C CA . MET A 1 97 ? -21.042 -10.993 13.578 1.00 13.85 97 MET A CA 1
ATOM 766 C C . MET A 1 97 ? -21.463 -10.485 14.930 1.00 16.56 97 MET A C 1
ATOM 767 O O . MET A 1 97 ? -22.287 -11.101 15.613 1.00 20.84 97 MET A O 1
ATOM 772 N N . LYS A 1 98 ? -20.883 -9.356 15.311 1.00 13.68 98 LYS A N 1
ATOM 773 C CA . LYS A 1 98 ? -21.099 -8.784 16.624 1.00 15.53 98 LYS A CA 1
ATOM 774 C C . LYS A 1 98 ? -22.109 -7.644 16.574 1.00 14.36 98 LYS A C 1
ATOM 775 O O . LYS A 1 98 ? -22.008 -6.745 15.734 1.00 14.90 98 LYS A O 1
ATOM 781 N N . ASN A 1 99 ? -23.065 -7.662 17.496 1.00 12.96 99 ASN A N 1
ATOM 782 C CA . ASN A 1 99 ? -23.894 -6.482 17.722 1.00 13.32 99 ASN A CA 1
ATOM 783 C C . ASN A 1 99 ? -23.008 -5.334 18.179 1.00 15.82 99 ASN A C 1
ATOM 784 O O . ASN A 1 99 ? -22.127 -5.522 19.029 1.00 17.48 99 ASN A O 1
ATOM 789 N N . ILE A 1 100 ? -23.254 -4.142 17.644 1.00 12.83 100 ILE A N 1
ATOM 790 C CA . ILE A 1 100 ? -22.436 -2.980 17.976 1.00 13.37 100 ILE A CA 1
ATOM 791 C C . ILE A 1 100 ? -23.242 -1.714 18.241 1.00 13.16 100 ILE A C 1
ATOM 792 O O . ILE A 1 100 ? -24.335 -1.545 17.699 1.00 12.82 100 ILE A O 1
ATOM 797 N N . GLU A 1 101 ? -22.691 -0.840 19.088 1.00 12.25 101 GLU A N 1
ATOM 798 C CA . GLU A 1 101 ? -23.189 0.512 19.292 1.00 14.17 101 GLU A CA 1
ATOM 799 C C . GLU A 1 101 ? -22.124 1.464 18.783 1.00 14.87 101 GLU A C 1
ATOM 800 O O . GLU A 1 101 ? -20.948 1.329 19.143 1.00 17.96 101 GLU A O 1
ATOM 806 N N . VAL A 1 102 ? -22.531 2.428 17.958 1.00 11.23 102 VAL A N 1
ATOM 807 C CA . VAL A 1 102 ? -21.602 3.360 17.326 1.00 12.82 102 VAL A CA 1
ATOM 808 C C . VAL A 1 102 ? -22.170 4.765 17.437 1.00 11.33 102 VAL A C 1
ATOM 809 O O . VAL A 1 102 ? -23.340 4.988 17.113 1.00 12.23 102 VAL A O 1
ATOM 813 N N . PRO A 1 103 ? -21.356 5.734 17.891 1.00 10.25 103 PRO A N 1
ATOM 814 C CA . PRO A 1 103 ? -21.880 7.104 17.944 1.00 10.46 103 PRO A CA 1
ATOM 815 C C . PRO A 1 103 ? -22.211 7.627 16.555 1.00 9.78 103 PRO A C 1
ATOM 816 O O . PRO A 1 103 ? -21.471 7.333 15.595 1.00 9.61 103 PRO A O 1
ATOM 820 N N . GLU A 1 104 ? -23.283 8.408 16.458 1.00 10.32 104 GLU A N 1
ATOM 821 C CA . GLU A 1 104 ? -23.633 9.029 15.187 1.00 11.12 104 GLU A CA 1
ATOM 822 C C . GLU A 1 104 ? -22.446 9.803 14.626 1.00 8.58 104 GLU A C 1
ATOM 823 O O . GLU A 1 104 ? -21.636 10.365 15.378 1.00 10.82 104 GLU A O 1
ATOM 829 N N . THR A 1 105 ? -22.370 9.801 13.291 1.00 10.34 105 THR A N 1
ATOM 830 C CA . THR A 1 105 ? -21.277 10.357 12.469 1.00 10.40 105 THR A CA 1
ATOM 831 C C . THR A 1 105 ? -20.042 9.458 12.341 1.00 11.05 105 THR A C 1
ATOM 832 O O . THR A 1 105 ? -19.209 9.665 11.451 1.00 13.86 105 THR A O 1
ATOM 836 N N . LYS A 1 106 ? -19.918 8.458 13.207 1.00 9.25 106 LYS A N 1
ATOM 837 C CA . LYS A 1 106 ? -18.756 7.577 13.129 1.00 9.78 106 LYS A CA 1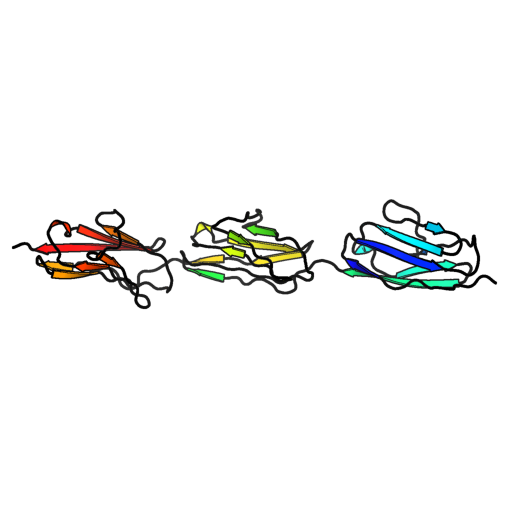
ATOM 838 C C . LYS A 1 106 ? -19.031 6.354 12.254 1.00 11.21 106 LYS A C 1
ATOM 839 O O . LYS A 1 106 ? -20.160 6.114 11.840 1.00 10.62 106 LYS A O 1
ATOM 845 N N . THR A 1 107 ? -17.984 5.591 11.971 1.00 11.68 107 THR A N 1
ATOM 846 C CA . THR A 1 107 ? -18.076 4.454 11.071 1.00 10.43 107 THR A CA 1
ATOM 847 C C . THR A 1 107 ? -18.398 3.181 11.844 1.00 11.54 107 THR A C 1
ATOM 848 O O . THR A 1 107 ? -17.836 2.942 12.919 1.00 14.06 107 THR A O 1
ATOM 852 N N . ALA A 1 108 ? -19.311 2.375 11.302 1.00 10.61 108 ALA A N 1
ATOM 853 C CA . ALA A 1 108 ? -19.650 1.082 11.886 1.00 10.92 108 ALA A CA 1
ATOM 854 C C . ALA A 1 108 ? -19.149 -0.010 10.963 1.00 11.92 108 ALA A C 1
ATOM 855 O O . ALA A 1 108 ? -19.120 0.152 9.748 1.00 13.61 108 ALA A O 1
ATOM 857 N N . SER A 1 109 ? -18.763 -1.140 11.530 1.00 9.62 109 SER A N 1
ATOM 858 C CA A SER A 1 109 ? -18.376 -2.254 10.689 0.50 10.12 109 SER A CA 1
ATOM 859 C CA B SER A 1 109 ? -18.282 -2.267 10.742 0.50 10.96 109 SER A CA 1
ATOM 860 C C . SER A 1 109 ? -18.856 -3.594 11.223 1.00 9.33 109 SER A C 1
ATOM 861 O O . SER A 1 109 ? -18.939 -3.835 12.430 1.00 13.35 109 SER A O 1
ATOM 866 N N . PHE A 1 110 ? -19.228 -4.450 10.278 1.00 8.03 110 PHE A N 1
ATOM 867 C CA . PHE A 1 110 ? -19.604 -5.826 10.575 1.00 8.80 110 PHE A CA 1
ATOM 868 C C . PHE A 1 110 ? -18.690 -6.749 9.809 1.00 9.47 110 PHE A C 1
ATOM 869 O O . PHE A 1 110 ? -18.308 -6.449 8.677 1.00 11.57 110 PHE A O 1
ATOM 877 N N . GLU A 1 111 ? -18.346 -7.884 10.407 1.00 9.60 111 GLU A N 1
ATOM 878 C CA . GLU A 1 111 ? -17.558 -8.883 9.705 1.00 10.08 111 GLU A CA 1
ATOM 879 C C . GLU A 1 111 ? -18.022 -10.271 10.065 1.00 9.56 111 GLU A C 1
ATOM 880 O O . GLU A 1 111 ? -18.343 -10.553 11.218 1.00 12.97 111 GLU A O 1
ATOM 886 N N . CYS A 1 112 ? -17.992 -11.154 9.080 1.00 7.81 112 CYS A N 1
ATOM 887 C CA . CYS A 1 112 ? -18.140 -12.573 9.358 1.00 8.92 112 CYS A CA 1
ATOM 888 C C . CYS A 1 112 ? -17.110 -13.356 8.564 1.00 8.05 112 CYS A C 1
ATOM 889 O O . CYS A 1 112 ? -16.442 -12.807 7.679 1.00 10.05 112 CYS A O 1
ATOM 892 N N . GLU A 1 113 ? -16.984 -14.641 8.868 1.00 7.02 113 GLU A N 1
ATOM 893 C CA . GLU A 1 113 ? -16.112 -15.521 8.101 1.00 9.11 113 GLU A CA 1
ATOM 894 C C . GLU A 1 113 ? -16.953 -16.677 7.605 1.00 8.37 113 GLU A C 1
ATOM 895 O O . GLU A 1 113 ? -17.873 -17.121 8.301 1.00 9.25 113 GLU A O 1
ATOM 901 N N . VAL A 1 114 ? -16.664 -17.113 6.386 1.00 8.31 114 VAL A N 1
ATOM 902 C CA . VAL A 1 114 ? -17.406 -18.176 5.741 1.00 7.46 114 VAL A CA 1
ATOM 903 C C . VAL A 1 114 ? -16.496 -19.370 5.439 1.00 8.52 114 VAL A C 1
ATOM 904 O O . VAL A 1 114 ? -15.272 -19.282 5.537 1.00 9.90 114 VAL A O 1
ATOM 908 N N . SER A 1 115 ? -17.114 -20.480 5.056 1.00 8.28 115 SER A N 1
ATOM 909 C CA . SER A 1 115 ? -16.436 -21.768 4.948 1.00 7.35 115 SER A CA 1
ATOM 910 C C . SER A 1 115 ? -15.555 -21.927 3.710 1.00 8.99 115 SER A C 1
ATOM 911 O O . SER A 1 115 ? -14.656 -22.774 3.683 1.00 10.08 115 SER A O 1
ATOM 914 N N . HIS A 1 116 ? -15.832 -21.139 2.674 1.00 8.82 1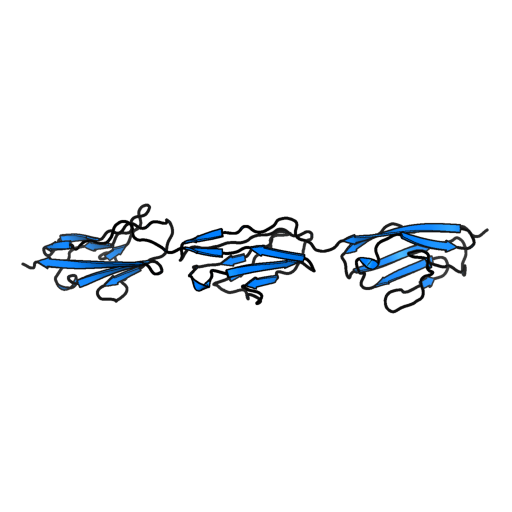16 HIS A N 1
ATOM 915 C CA . HIS A 1 116 ? -15.175 -21.314 1.382 1.00 8.66 116 HIS A CA 1
ATOM 916 C C . HIS A 1 116 ? -14.790 -19.994 0.736 1.00 9.20 116 HIS A C 1
ATOM 917 O O . HIS A 1 116 ? -15.403 -18.956 0.992 1.00 9.60 116 HIS A O 1
ATOM 924 N N . PHE A 1 117 ? -13.758 -20.034 -0.097 1.00 10.17 117 PHE A N 1
ATOM 925 C CA . PHE A 1 117 ? -13.413 -18.889 -0.923 1.00 8.13 117 PHE A CA 1
ATOM 926 C C . PHE A 1 117 ? -14.446 -18.684 -2.021 1.00 10.02 117 PHE A C 1
ATOM 927 O O . PHE A 1 117 ? -15.174 -19.609 -2.400 1.00 12.31 117 PHE A O 1
ATOM 935 N N . ASN A 1 118 ? -14.501 -17.449 -2.516 1.00 11.81 118 ASN A N 1
ATOM 936 C CA . ASN A 1 118 ? -15.346 -17.068 -3.649 1.00 11.61 118 ASN A CA 1
ATOM 937 C C . ASN A 1 118 ? -16.853 -17.164 -3.387 1.00 11.71 118 ASN A C 1
ATOM 938 O O . ASN A 1 118 ? -17.651 -17.371 -4.300 1.00 15.77 118 ASN A O 1
ATOM 943 N N . VAL A 1 119 ? -17.239 -16.981 -2.130 1.00 10.74 119 VAL A N 1
ATOM 944 C CA . VAL A 1 119 ? -18.649 -16.807 -1.800 1.00 12.32 119 VAL A CA 1
ATOM 945 C C . VAL A 1 119 ? -19.007 -15.368 -2.143 1.00 12.98 119 VAL A C 1
ATOM 946 O O . VAL A 1 119 ? -18.320 -14.448 -1.713 1.00 12.90 119 VAL A O 1
ATOM 950 N N . PRO A 1 120 ? -20.064 -15.163 -2.946 1.00 11.32 120 PRO A N 1
ATOM 951 C CA . PRO A 1 120 ? -20.402 -13.776 -3.292 1.00 11.79 120 PRO A CA 1
ATOM 952 C C . PRO A 1 120 ? -20.905 -12.980 -2.095 1.00 11.68 120 PRO A C 1
ATOM 953 O O . PRO A 1 120 ? -21.525 -13.521 -1.179 1.00 13.54 120 PRO A O 1
ATOM 957 N N . SER A 1 121 ? -20.606 -11.689 -2.095 1.00 12.86 121 SER A N 1
ATOM 958 C CA . SER A 1 121 ? -21.143 -10.798 -1.074 1.00 12.94 121 SER A CA 1
ATOM 959 C C . SER A 1 121 ? -22.658 -10.714 -1.154 1.00 10.61 121 SER A C 1
ATOM 960 O O . SER A 1 121 ? -23.214 -10.443 -2.217 1.00 14.76 121 SER A O 1
ATOM 963 N N . MET A 1 122 ? -23.324 -10.903 -0.022 1.00 11.13 122 MET A N 1
ATOM 964 C CA . MET A 1 122 ? -24.765 -10.672 0.039 1.00 10.56 122 MET A CA 1
ATOM 965 C C . MET A 1 122 ? -25.149 -10.136 1.402 1.00 10.52 122 MET A C 1
ATOM 966 O O . MET A 1 122 ? -25.222 -10.887 2.373 1.00 11.87 122 MET A O 1
ATOM 971 N N . TRP A 1 123 ? -25.396 -8.831 1.457 1.00 9.51 123 TRP A N 1
ATOM 972 C CA . TRP A 1 123 ? -25.715 -8.140 2.699 1.00 8.88 123 TRP A CA 1
ATOM 973 C C . TRP A 1 123 ? -27.118 -7.568 2.654 1.00 9.28 123 TRP A C 1
ATOM 974 O O . TRP A 1 123 ? -27.509 -6.941 1.669 1.00 10.81 123 TRP A O 1
ATOM 985 N N . LEU A 1 124 ? -27.866 -7.757 3.738 1.00 8.86 124 LEU A N 1
ATOM 986 C CA . LEU A 1 124 ? -29.214 -7.209 3.845 1.00 8.25 124 LEU A CA 1
ATOM 987 C C . LEU A 1 124 ? -29.295 -6.245 5.015 1.00 10.45 124 LEU A C 1
ATOM 988 O O . LEU A 1 124 ? -28.591 -6.411 6.015 1.00 10.47 124 LEU A O 1
ATOM 993 N N . LYS A 1 125 ? -30.158 -5.245 4.880 1.00 9.70 125 LYS A N 1
ATOM 994 C CA . LYS A 1 125 ? -30.541 -4.377 5.988 1.00 9.88 125 LYS A CA 1
ATOM 995 C C . LYS A 1 125 ? -32.036 -4.594 6.186 1.00 11.92 125 LYS A C 1
ATOM 996 O O . LYS A 1 125 ? -32.827 -4.314 5.284 1.00 10.49 125 LYS A O 1
ATOM 1002 N N . ASN A 1 126 ? -32.427 -5.091 7.353 1.00 11.53 126 ASN A N 1
ATOM 1003 C CA . ASN A 1 126 ? -33.830 -5.423 7.611 1.00 10.39 126 ASN A CA 1
ATOM 1004 C C . ASN A 1 126 ? -34.464 -6.229 6.475 1.00 13.22 126 ASN A C 1
ATOM 1005 O O . ASN A 1 126 ? -35.604 -5.977 6.078 1.00 12.93 126 ASN A O 1
ATOM 1010 N N . GLY A 1 127 ? -33.702 -7.178 5.937 1.00 11.35 127 GLY A N 1
ATOM 1011 C CA . GLY A 1 127 ? -34.239 -8.124 4.976 1.00 12.23 127 GLY A CA 1
ATOM 1012 C C . GLY A 1 127 ? -34.226 -7.648 3.540 1.00 12.66 127 GLY A C 1
ATOM 1013 O O . GLY A 1 127 ? -34.694 -8.354 2.648 1.00 12.35 127 GLY A O 1
ATOM 1014 N N . VAL A 1 128 ? -33.677 -6.461 3.313 1.00 11.06 128 VAL A N 1
ATOM 1015 C CA . VAL A 1 128 ? -33.620 -5.845 1.994 1.00 12.17 128 VAL A CA 1
ATOM 1016 C C . VAL A 1 128 ? -32.157 -5.741 1.554 1.00 10.72 128 VAL A C 1
ATOM 1017 O O . VAL A 1 128 ? -31.292 -5.380 2.355 1.0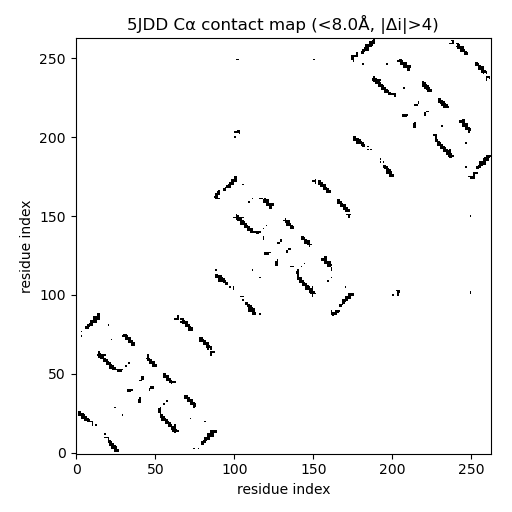0 10.32 128 VAL A O 1
ATOM 1021 N N . GLU A 1 129 ? -31.870 -6.065 0.295 1.00 10.64 129 GLU A N 1
ATOM 1022 C CA . GLU A 1 129 ? -30.483 -6.070 -0.184 1.00 10.80 129 GLU A CA 1
ATOM 1023 C C . GLU A 1 129 ? -29.877 -4.670 -0.223 1.00 10.13 129 GLU A C 1
ATOM 1024 O O . GLU A 1 129 ? -30.516 -3.721 -0.699 1.00 12.56 129 GLU A O 1
ATOM 1030 N N . ILE A 1 130 ? -28.640 -4.574 0.269 1.00 13.05 130 ILE A N 1
ATOM 1031 C CA . ILE A 1 130 ? -27.846 -3.342 0.271 1.00 14.19 130 ILE A CA 1
ATOM 1032 C C . ILE A 1 130 ? -26.960 -3.281 -0.982 1.00 14.66 130 ILE A C 1
ATOM 1033 O O . ILE A 1 130 ? -26.347 -4.282 -1.362 1.00 19.83 130 ILE A O 1
ATOM 1038 N N . GLU A 1 131 ? -26.879 -2.105 -1.606 1.00 18.09 131 GLU A N 1
ATOM 1039 C CA . GLU A 1 131 ? -25.972 -1.869 -2.735 1.00 24.82 131 GLU A CA 1
ATOM 1040 C C . GLU A 1 131 ? -24.719 -1.137 -2.266 1.00 21.17 131 GLU A C 1
ATOM 1041 O O . GLU A 1 131 ? -24.820 -0.236 -1.440 1.00 20.96 131 GLU A O 1
ATOM 1047 N N . MET A 1 132 ? -23.557 -1.518 -2.799 1.00 20.79 132 MET A N 1
ATOM 1048 C CA . MET A 1 132 ? -22.318 -0.759 -2.602 1.00 22.57 132 MET A CA 1
ATOM 1049 C C . MET A 1 132 ? -22.518 0.702 -2.983 1.00 19.41 132 MET A C 1
ATOM 1050 O O . MET A 1 132 ? -23.088 1.000 -4.035 1.00 25.02 132 MET A O 1
ATOM 1055 N N . SER A 1 133 ? -22.065 1.607 -2.119 1.00 18.59 133 SER A N 1
ATOM 1056 C CA . SER A 1 133 ? -22.108 3.040 -2.395 1.00 20.41 133 SER A CA 1
ATOM 1057 C C . SER A 1 133 ? -21.031 3.699 -1.551 1.00 24.13 133 SER A C 1
ATOM 1058 O O . SER A 1 133 ? -20.211 3.014 -0.938 1.00 25.73 133 SER A O 1
ATOM 1061 N N . GLU A 1 134 ? -21.017 5.024 -1.516 1.00 27.30 134 GLU A N 1
ATOM 1062 C CA . GLU A 1 134 ? -20.066 5.702 -0.645 1.00 33.86 134 GLU A CA 1
ATOM 1063 C C . GLU A 1 134 ? -20.466 5.496 0.813 1.00 29.25 134 GLU A C 1
ATOM 1064 O O . GLU A 1 134 ? -19.625 5.538 1.709 1.00 33.21 134 GLU A O 1
ATOM 1070 N N . LYS A 1 135 ? -21.756 5.252 1.030 1.00 18.72 135 LYS A N 1
ATOM 1071 C CA . LYS A 1 135 ? -22.305 4.959 2.349 1.00 16.81 135 LYS A CA 1
ATOM 1072 C C . LYS A 1 135 ? -21.953 3.543 2.829 1.00 13.06 135 LYS A C 1
ATOM 1073 O O . LYS A 1 135 ? -21.582 3.341 3.991 1.00 14.89 135 LYS A O 1
ATOM 1079 N N . PHE A 1 136 ? -22.076 2.576 1.931 1.00 12.72 136 PHE A N 1
ATOM 1080 C CA . PHE A 1 136 ? -21.838 1.172 2.259 1.00 12.32 136 PHE A CA 1
ATOM 1081 C C . PHE A 1 136 ? -20.639 0.633 1.500 1.00 15.52 136 PHE A C 1
ATOM 1082 O O . PHE A 1 136 ? -20.665 0.548 0.274 1.00 18.18 136 PHE A O 1
ATOM 1090 N N . LYS A 1 137 ? -19.589 0.269 2.229 1.00 10.32 137 LYS A N 1
ATOM 1091 C CA . LYS A 1 137 ? -18.414 -0.356 1.632 1.00 11.64 137 LYS A CA 1
ATOM 1092 C C . LYS A 1 137 ? -18.520 -1.857 1.878 1.00 9.91 137 LYS A C 1
ATOM 1093 O O . LYS A 1 137 ? -18.649 -2.302 3.015 1.00 14.15 137 LYS A O 1
ATOM 1099 N N . ILE A 1 138 ? -18.502 -2.632 0.803 1.00 10.93 138 ILE A N 1
ATOM 1100 C CA . ILE A 1 138 ? -18.626 -4.075 0.888 1.00 10.82 138 ILE A CA 1
ATOM 1101 C C . ILE A 1 138 ? -17.298 -4.700 0.476 1.00 11.36 138 ILE A C 1
ATOM 1102 O O . ILE A 1 138 ? -16.791 -4.447 -0.620 1.00 15.05 138 ILE A O 1
ATOM 1107 N N . VAL A 1 139 ? -16.726 -5.503 1.366 1.00 10.07 139 VAL A N 1
ATOM 1108 C CA . VAL A 1 139 ? -15.366 -6.005 1.186 1.00 11.56 139 VAL A CA 1
ATOM 1109 C C . VAL A 1 139 ? -15.342 -7.525 1.295 1.00 11.96 139 VAL A C 1
ATOM 1110 O O . VAL A 1 139 ? -16.048 -8.108 2.124 1.00 11.57 139 VAL A O 1
ATOM 1114 N N . VAL A 1 140 ? -14.549 -8.167 0.441 1.00 12.49 140 VAL A N 1
ATOM 1115 C CA . VAL A 1 140 ? -14.236 -9.585 0.598 1.00 12.24 140 VAL A CA 1
ATOM 1116 C C . VAL A 1 140 ? -12.730 -9.725 0.738 1.00 13.05 140 VAL A C 1
ATOM 1117 O O . VAL A 1 140 ? -11.968 -9.183 -0.071 1.00 15.39 140 VAL A O 1
ATOM 1121 N N . GLN A 1 141 ? -12.291 -10.440 1.768 1.00 11.70 141 GLN A N 1
ATOM 1122 C CA . GLN A 1 141 ? -10.879 -10.749 1.924 1.00 12.27 141 GLN A CA 1
ATOM 1123 C C . GLN A 1 141 ? -10.743 -12.247 2.146 1.00 10.15 141 GLN A C 1
ATOM 1124 O O . GLN A 1 141 ? -10.676 -12.720 3.289 1.00 12.42 141 GLN A O 1
ATOM 1130 N N . GLY A 1 142 ? -10.711 -12.997 1.049 1.00 10.34 142 GLY A N 1
ATOM 1131 C CA . GLY A 1 142 ? -10.672 -14.451 1.144 1.00 9.55 142 GLY A CA 1
ATOM 1132 C C . GLY A 1 142 ? -11.974 -15.033 1.669 1.00 10.54 142 GLY A C 1
ATOM 1133 O O . GLY A 1 142 ? -12.992 -15.005 0.981 1.00 11.06 142 GLY A O 1
ATOM 1134 N N . LYS A 1 143 ? -11.931 -15.571 2.885 1.00 9.97 143 LYS A N 1
ATOM 1135 C CA . LYS A 1 143 ? -13.125 -16.095 3.540 1.00 8.15 143 LYS A CA 1
ATOM 1136 C C . LYS A 1 143 ? -13.754 -15.074 4.483 1.00 10.61 143 LYS A C 1
ATOM 1137 O O . LYS A 1 143 ? -14.766 -15.369 5.113 1.00 10.41 143 LYS A O 1
ATOM 1143 N N . LEU A 1 144 ? -13.151 -13.892 4.582 1.00 10.35 144 LEU A N 1
ATOM 1144 C CA . LEU A 1 144 ? -13.661 -12.820 5.439 1.00 9.22 144 LEU A CA 1
ATOM 1145 C C . LEU A 1 144 ? -14.552 -11.875 4.641 1.00 10.41 144 LEU A C 1
ATOM 1146 O O . LEU A 1 144 ? -14.181 -11.406 3.567 1.00 11.77 144 LEU A O 1
ATOM 1151 N N . HIS A 1 145 ? -15.727 -11.582 5.178 1.00 8.19 145 HIS A N 1
ATOM 1152 C CA . HIS A 1 145 ? -16.654 -10.660 4.539 1.00 6.94 145 HIS A CA 1
ATOM 1153 C C . HIS A 1 145 ? -16.958 -9.511 5.468 1.00 8.89 145 HIS A C 1
ATOM 1154 O O . HIS A 1 145 ? -17.267 -9.718 6.638 1.00 10.54 145 HIS A O 1
ATOM 1161 N N . GLN A 1 146 ? -16.875 -8.293 4.939 1.00 9.14 146 GLN A N 1
ATOM 1162 C CA A GLN A 1 146 ? -17.050 -7.102 5.757 0.50 7.60 146 GLN A CA 1
ATOM 1163 C CA B GLN A 1 146 ? -17.035 -7.084 5.745 0.50 8.67 146 GLN A CA 1
ATOM 1164 C C . GLN A 1 146 ? -18.027 -6.105 5.136 1.00 8.03 146 GLN A C 1
ATOM 1165 O O . GLN A 1 146 ? -18.061 -5.917 3.914 1.00 10.08 146 GLN A O 1
ATOM 1176 N N . LEU A 1 147 ? -18.812 -5.468 6.003 1.00 6.98 147 LEU A N 1
ATOM 1177 C CA . LEU A 1 147 ? -19.692 -4.361 5.634 1.00 9.27 147 LEU A CA 1
ATOM 1178 C C . LEU A 1 147 ? -19.274 -3.167 6.469 1.00 8.69 147 LEU A C 1
ATOM 1179 O O . LEU A 1 147 ? -19.280 -3.224 7.701 1.00 10.01 147 LEU A O 1
ATOM 1184 N N . ILE A 1 148 ? -18.878 -2.091 5.798 1.00 8.93 148 ILE A N 1
ATOM 1185 C CA . ILE A 1 148 ? -18.500 -0.861 6.481 1.00 9.38 148 ILE A CA 1
ATOM 1186 C C . ILE A 1 148 ? -19.550 0.208 6.195 1.00 9.57 148 ILE A C 1
ATOM 1187 O O . ILE A 1 148 ? -19.887 0.466 5.032 1.00 12.68 148 ILE A O 1
ATOM 1192 N N . ILE A 1 149 ? -20.098 0.783 7.262 1.00 8.61 149 ILE A N 1
ATOM 1193 C CA . ILE A 1 149 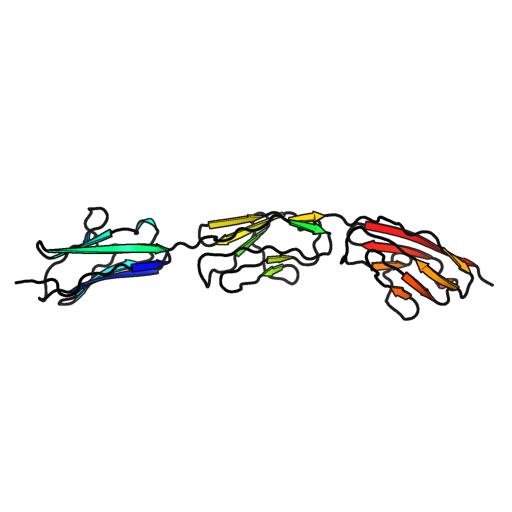? -21.154 1.787 7.145 1.00 9.45 149 ILE A CA 1
ATOM 1194 C C . ILE A 1 149 ? -20.607 3.136 7.567 1.00 8.53 149 ILE A C 1
ATOM 1195 O O . ILE A 1 149 ? -20.279 3.349 8.735 1.00 10.59 149 ILE A O 1
ATOM 1200 N N . MET A 1 150 ? -20.514 4.051 6.608 1.00 9.38 150 MET A N 1
ATOM 1201 C CA . MET A 1 150 ? -19.924 5.362 6.861 1.00 10.94 150 MET A CA 1
ATOM 1202 C C . MET A 1 150 ? -20.932 6.363 7.399 1.00 12.02 150 MET A C 1
ATOM 1203 O O . MET A 1 150 ? -22.125 6.265 7.123 1.00 12.26 150 MET A O 1
ATOM 1208 N N . ASN A 1 151 ? -20.431 7.324 8.168 1.00 10.01 151 ASN A N 1
ATOM 1209 C CA A ASN A 1 151 ? -21.222 8.479 8.582 0.47 12.15 151 ASN A CA 1
ATOM 1210 C CA B ASN A 1 151 ? -21.219 8.480 8.600 0.53 12.12 151 ASN A CA 1
ATOM 1211 C C . ASN A 1 151 ? -22.578 8.078 9.161 1.00 11.58 151 ASN A C 1
ATOM 1212 O O . ASN A 1 151 ? -23.625 8.496 8.660 1.00 14.71 151 ASN A O 1
ATOM 1221 N N . THR A 1 152 ? -22.559 7.259 10.206 1.00 10.15 152 THR A N 1
ATOM 1222 C CA . THR A 1 152 ? -23.801 6.694 10.725 1.00 11.75 152 THR A CA 1
ATOM 1223 C C . THR A 1 152 ? -24.774 7.744 11.239 1.00 10.86 152 THR A C 1
ATOM 1224 O O . THR A 1 152 ? -24.388 8.803 11.756 1.00 13.19 152 THR A O 1
ATOM 1228 N N . SER A 1 153 ? -26.054 7.429 11.085 1.00 13.65 153 SER A N 1
ATOM 1229 C CA . SER A 1 153 ? -27.122 8.234 11.661 1.00 13.39 153 SER A CA 1
ATOM 1230 C C . SER A 1 153 ? -28.168 7.293 12.234 1.00 14.77 153 SER A C 1
ATOM 1231 O O . SER A 1 153 ? -28.074 6.071 12.056 1.00 12.60 153 SER A O 1
ATOM 1234 N N . THR A 1 154 ? -29.164 7.856 12.916 1.00 15.48 154 THR A N 1
ATOM 1235 C CA . THR A 1 154 ? -30.251 7.075 13.509 1.00 16.39 154 THR A CA 1
ATOM 1236 C C . THR A 1 154 ? -30.857 6.077 12.531 1.00 14.10 154 THR A C 1
ATOM 1237 O O . THR A 1 154 ? -31.161 4.938 12.893 1.00 15.51 154 THR A O 1
ATOM 1241 N N . GLU A 1 155 ? -31.009 6.502 11.283 1.00 13.06 155 GLU A N 1
ATOM 1242 C CA . GLU A 1 155 ? -31.614 5.674 10.251 1.00 12.54 155 GLU A CA 1
ATOM 1243 C C . GLU A 1 155 ? -30.837 4.396 9.971 1.00 14.94 155 GLU A C 1
ATOM 1244 O O . GLU A 1 155 ? -31.390 3.456 9.412 1.00 15.87 155 GLU A O 1
ATOM 1250 N N . ASP A 1 156 ? -29.560 4.364 10.336 1.00 10.95 156 ASP A N 1
ATOM 1251 C CA . ASP A 1 156 ? -28.744 3.175 10.084 1.00 11.03 156 ASP A CA 1
ATOM 1252 C C . ASP A 1 156 ? -28.931 2.101 11.149 1.00 10.79 156 ASP A C 1
ATOM 1253 O O . ASP A 1 156 ? -28.503 0.965 10.965 1.00 10.75 156 ASP A O 1
ATOM 1258 N N . SER A 1 157 ? -29.556 2.449 12.268 1.00 11.07 157 SER A N 1
ATOM 1259 C CA . SER A 1 157 ? -29.854 1.447 13.289 1.00 9.34 157 SER A CA 1
ATOM 1260 C C . SER A 1 157 ? -30.826 0.429 12.697 1.00 11.40 157 SER A C 1
ATOM 1261 O O . SER A 1 157 ? -31.927 0.788 12.268 1.00 14.29 157 SER A O 1
ATOM 1264 N N . ALA A 1 158 ? -30.407 -0.832 12.673 1.00 9.88 158 ALA A N 1
ATOM 1265 C CA . ALA A 1 158 ? -31.132 -1.877 11.966 1.00 10.53 158 ALA A CA 1
ATOM 1266 C C . ALA A 1 158 ? -30.480 -3.217 12.218 1.00 10.30 158 ALA A C 1
ATOM 1267 O O . ALA A 1 158 ? -29.434 -3.307 12.875 1.00 9.00 158 ALA A O 1
ATOM 1269 N N . GLU A 1 159 ? -31.100 -4.261 11.676 1.00 9.64 159 GLU A N 1
ATOM 1270 C CA . GLU A 1 159 ? -30.513 -5.584 11.696 1.00 10.36 159 GLU A CA 1
ATOM 1271 C C . GLU A 1 159 ? -29.861 -5.840 10.353 1.00 9.49 159 GLU A C 1
ATOM 1272 O O . GLU A 1 159 ? -30.505 -5.707 9.313 1.00 12.48 159 GLU A O 1
ATOM 1278 N N . TYR A 1 160 ? -28.583 -6.208 10.379 1.00 9.24 160 TYR A N 1
ATOM 1279 C CA . TYR A 1 160 ? -27.819 -6.475 9.166 1.00 8.95 160 TYR A CA 1
ATOM 1280 C C . TYR A 1 160 ? -27.531 -7.957 9.057 1.00 12.86 160 TYR A C 1
ATOM 1281 O O . TYR A 1 160 ? -27.216 -8.613 10.046 1.00 13.02 160 TYR A O 1
ATOM 1290 N N . THR A 1 161 ? -27.634 -8.483 7.844 1.00 10.46 161 THR A N 1
ATOM 1291 C CA . THR A 1 161 ? -27.523 -9.916 7.631 1.00 11.55 161 THR A CA 1
ATOM 1292 C C . THR A 1 161 ? -26.544 -10.200 6.504 1.00 10.51 161 THR A C 1
ATOM 1293 O O . THR A 1 161 ? -26.559 -9.510 5.492 1.00 10.45 161 THR A O 1
ATOM 1297 N N . PHE A 1 162 ? -25.688 -11.207 6.688 1.00 9.37 162 PHE A N 1
ATOM 1298 C CA . PHE A 1 162 ? -24.914 -11.763 5.585 1.00 10.83 162 PHE A CA 1
ATOM 1299 C C . PHE A 1 162 ? -25.497 -13.117 5.199 1.00 9.68 162 PHE A C 1
ATOM 1300 O O . PHE A 1 162 ? -25.713 -13.973 6.059 1.00 10.24 162 PHE A O 1
ATOM 1308 N N . VAL A 1 163 ? -25.776 -13.302 3.908 1.00 9.37 163 VAL A N 1
ATOM 1309 C CA . VAL A 1 163 ? -26.287 -14.575 3.397 1.00 8.44 163 VAL A CA 1
ATOM 1310 C C . VAL A 1 163 ? -25.162 -15.388 2.770 1.00 9.12 163 VAL A C 1
ATOM 1311 O O . VAL A 1 163 ? -24.463 -14.916 1.871 1.00 12.35 163 VAL A O 1
ATOM 1315 N N . CYS A 1 164 ? -25.008 -16.619 3.251 1.00 9.67 164 CYS A N 1
ATOM 1316 C CA . CYS A 1 164 ? -23.942 -17.505 2.809 1.00 10.19 164 CYS A CA 1
ATOM 1317 C C . CYS A 1 164 ? -24.554 -18.840 2.408 1.00 10.22 164 CYS A C 1
ATOM 1318 O O . CYS A 1 164 ? -24.826 -19.697 3.264 1.00 12.43 164 CYS A O 1
ATOM 1321 N N . GLY A 1 165 ? -24.789 -19.020 1.114 1.00 11.59 165 GLY A N 1
ATOM 1322 C CA . GLY A 1 165 ? -25.538 -20.180 0.647 1.00 13.39 165 GLY A CA 1
ATOM 1323 C C . GLY A 1 165 ? -26.897 -20.245 1.329 1.00 13.12 165 GLY A C 1
ATOM 1324 O O . GLY A 1 165 ? -27.688 -19.293 1.266 1.00 15.87 165 GLY A O 1
ATOM 1325 N N . ASN A 1 166 ? -27.158 -21.355 2.012 1.00 14.35 166 ASN A N 1
ATOM 1326 C CA . ASN A 1 166 ? -28.411 -21.530 2.735 1.00 13.99 166 ASN A CA 1
ATOM 1327 C C . ASN A 1 166 ? -28.301 -21.193 4.217 1.00 16.50 166 ASN A C 1
ATOM 1328 O O . ASN A 1 166 ? -29.247 -21.404 4.982 1.00 23.25 166 ASN A O 1
ATOM 1333 N N . ASP A 1 167 ? -27.142 -20.656 4.606 1.00 14.34 167 ASP A N 1
ATOM 1334 C CA . ASP A 1 167 ? -26.873 -20.205 5.970 1.00 11.50 167 ASP A CA 1
ATOM 1335 C C . ASP A 1 167 ? -27.006 -18.671 5.955 1.00 13.65 167 ASP A C 1
ATOM 1336 O O . ASP A 1 167 ? -26.896 -18.028 4.901 1.00 16.15 167 ASP A O 1
ATOM 1341 N N . GLN A 1 168 ? -27.276 -18.079 7.108 1.00 11.50 168 GLN A N 1
ATOM 1342 C CA . GLN A 1 168 ? -27.179 -16.629 7.222 1.00 12.08 168 GLN A CA 1
ATOM 1343 C C . GLN A 1 168 ? -26.832 -16.252 8.648 1.00 12.04 168 GLN A C 1
ATOM 1344 O O . GLN A 1 168 ? -27.046 -17.029 9.575 1.00 15.52 168 GLN A O 1
ATOM 1350 N N . VAL A 1 169 ? -26.261 -15.067 8.812 1.00 11.60 169 VAL A N 1
ATOM 1351 C CA . VAL A 1 169 ? -25.885 -14.564 10.125 1.00 13.21 169 VAL A CA 1
ATOM 1352 C C . VAL A 1 169 ? -26.323 -13.105 10.221 1.00 12.49 169 VAL A C 1
ATOM 1353 O O . VAL A 1 169 ? -26.221 -12.361 9.249 1.00 12.66 169 VAL A O 1
ATOM 1357 N N . SER A 1 170 ? -26.835 -12.710 11.380 1.00 12.42 170 SER A N 1
ATOM 1358 C CA . SER A 1 170 ? -27.301 -11.337 11.562 1.00 11.25 170 SER A CA 1
ATOM 1359 C C . SER A 1 170 ? -26.728 -10.708 12.827 1.00 8.98 170 SER A C 1
ATOM 1360 O O . SER A 1 170 ? -26.359 -11.402 13.783 1.00 10.73 170 SER A O 1
ATOM 1363 N N . ALA A 1 171 ? -26.682 -9.380 12.829 1.00 9.25 171 ALA A N 1
ATOM 1364 C CA . ALA A 1 171 ? -26.328 -8.623 14.022 1.00 8.71 171 ALA A CA 1
ATOM 1365 C C . ALA A 1 171 ? -26.958 -7.252 13.918 1.00 9.48 171 ALA A C 1
ATOM 1366 O O . ALA A 1 171 ? -27.332 -6.817 12.827 1.00 11.18 171 ALA A O 1
ATOM 1368 N N . THR A 1 172 ? -27.063 -6.557 15.043 1.00 9.79 172 THR A N 1
ATOM 1369 C CA A THR A 1 172 ? -27.693 -5.243 15.052 0.50 10.20 172 THR A CA 1
ATOM 1370 C CA B THR A 1 172 ? -27.701 -5.251 15.058 0.50 10.23 172 THR A CA 1
ATOM 1371 C C . THR A 1 172 ? -26.699 -4.113 15.236 1.00 8.63 172 THR A C 1
ATOM 1372 O O . THR A 1 172 ? -25.680 -4.260 15.918 1.00 11.74 172 THR A O 1
ATOM 1379 N N . LEU A 1 173 ? -27.010 -2.988 14.610 1.00 7.77 173 LEU A N 1
ATOM 1380 C CA . LEU A 1 173 ? -26.312 -1.728 14.819 1.00 9.82 173 LEU A CA 1
ATOM 1381 C C . LEU A 1 173 ? -27.256 -0.804 15.566 1.00 9.79 173 LEU A C 1
ATOM 1382 O O . LEU A 1 173 ? -28.419 -0.627 15.171 1.00 10.05 173 LEU A O 1
ATOM 1387 N N . THR A 1 174 ? -26.764 -0.233 16.659 1.00 9.26 174 THR A N 1
ATOM 1388 C CA . THR A 1 174 ? -27.458 0.827 17.362 1.00 10.17 174 THR A CA 1
ATOM 1389 C C . THR A 1 174 ? -26.610 2.092 17.284 1.00 11.04 174 THR A C 1
ATOM 1390 O O . THR A 1 174 ? -25.509 2.128 17.813 1.00 12.15 174 THR A O 1
ATOM 1394 N N . VAL A 1 175 ? -27.109 3.109 16.594 1.00 9.58 175 VAL A N 1
ATOM 1395 C CA . VAL A 1 175 ? -26.397 4.377 16.464 1.00 10.58 175 VAL A CA 1
ATOM 1396 C C . VAL A 1 175 ? -26.784 5.295 17.624 1.00 10.96 175 VAL A C 1
ATOM 1397 O O . VAL A 1 175 ? -27.958 5.619 17.806 1.00 16.40 175 VAL A O 1
ATOM 1401 N N . THR A 1 176 ? -25.792 5.688 18.413 1.00 8.83 176 THR A N 1
ATOM 1402 C CA . THR A 1 176 ? -26.037 6.387 19.670 1.00 10.79 176 THR A CA 1
ATOM 1403 C C . THR A 1 176 ? -25.855 7.897 19.543 1.00 9.71 176 THR A C 1
ATOM 1404 O O . THR A 1 176 ? -25.071 8.376 18.716 1.00 10.14 176 THR A O 1
ATOM 1408 N N . PRO A 1 177 ? -26.587 8.666 20.353 1.00 8.83 177 PRO A N 1
ATOM 1409 C CA . PRO A 1 177 ? -26.609 10.121 20.176 1.00 8.79 177 PRO A CA 1
ATOM 1410 C C . PRO A 1 177 ? -25.392 10.823 20.756 1.00 8.02 177 PRO A C 1
ATOM 1411 O O . PRO A 1 177 ? -24.952 10.489 21.862 1.00 10.13 177 PRO A O 1
ATOM 1415 N N . ILE A 1 178 ? -24.838 11.780 20.017 1.00 8.01 178 ILE A N 1
ATOM 1416 C CA . ILE A 1 178 ? -23.817 12.640 20.596 1.00 8.72 178 ILE A CA 1
ATOM 1417 C C . ILE A 1 178 ? -24.441 13.492 21.692 1.00 10.01 178 ILE A C 1
ATOM 1418 O O . ILE A 1 178 ? -25.562 13.988 21.554 1.00 11.32 178 ILE A O 1
ATOM 1423 N N . MET A 1 179 ? -23.731 13.626 22.804 1.00 9.68 179 MET A N 1
ATOM 1424 C CA . MET A 1 179 ? -24.174 14.508 23.868 1.00 9.40 179 MET A CA 1
ATOM 1425 C C . MET A 1 179 ? -23.130 15.557 24.159 1.00 9.78 179 MET A C 1
ATOM 1426 O O . MET A 1 179 ? -21.921 15.305 24.081 1.00 11.33 179 MET A O 1
ATOM 1431 N N . ILE A 1 180 ? -23.607 16.751 24.475 1.00 12.50 180 ILE A N 1
ATOM 1432 C CA . ILE A 1 180 ? -22.719 17.843 24.813 1.00 11.60 180 ILE A CA 1
ATOM 1433 C C . ILE A 1 180 ? -22.606 17.908 26.335 1.00 10.19 180 ILE A C 1
ATOM 1434 O O . ILE A 1 180 ? -23.601 18.070 27.056 1.00 16.64 180 ILE A O 1
ATOM 1439 N N . THR A 1 181 ? -21.387 17.706 26.823 1.00 10.44 181 THR A N 1
ATOM 1440 C CA . THR A 1 181 ? -21.161 17.611 28.257 1.00 11.63 181 THR A CA 1
ATOM 1441 C C . THR A 1 181 ? -20.728 18.942 28.865 1.00 12.40 181 THR A C 1
ATOM 1442 O O . THR A 1 181 ? -20.878 19.154 30.068 1.00 16.70 181 THR A O 1
ATOM 1446 N N . SER A 1 182 ? -20.185 19.831 28.035 1.00 10.22 182 SER A N 1
ATOM 1447 C CA . SER A 1 182 ? -19.952 21.214 28.436 1.00 11.50 182 SER A CA 1
ATOM 1448 C C . SER A 1 182 ? -20.411 22.104 27.301 1.00 10.35 182 SER A C 1
ATOM 1449 O O . SER A 1 182 ? -19.812 22.105 26.222 1.00 11.26 182 SER A O 1
ATOM 1452 N N . MET A 1 183 ? -21.476 22.860 27.544 1.00 12.25 183 MET A N 1
ATOM 1453 C CA A MET A 1 183 ? -22.081 23.688 26.509 0.50 11.16 183 MET A CA 1
ATOM 1454 C CA B MET A 1 183 ? -22.088 23.690 26.515 0.50 11.11 183 MET A CA 1
ATOM 1455 C C . MET A 1 183 ? -21.315 24.983 26.270 1.00 12.08 183 MET A C 1
ATOM 1456 O O . MET A 1 183 ? -20.488 25.397 27.092 1.00 13.07 183 MET A O 1
ATOM 1465 N N . LEU A 1 184 ? -21.594 25.621 25.135 1.00 10.79 184 LEU A N 1
ATOM 1466 C CA . LEU A 1 184 ? -21.039 26.941 24.839 1.00 10.47 184 LEU A CA 1
ATOM 1467 C C . LEU A 1 184 ? -21.512 27.945 25.876 1.00 9.62 184 LEU A C 1
ATOM 1468 O O . LEU A 1 184 ? -22.658 27.888 26.349 1.00 13.94 184 LEU A O 1
ATOM 1473 N N . LYS A 1 185 ? -20.625 28.861 26.240 1.00 11.86 185 LYS A N 1
ATOM 1474 C CA . LYS A 1 185 ? -21.013 30.012 27.044 1.00 14.38 185 LYS A CA 1
ATOM 1475 C C . LYS A 1 185 ? -20.837 31.290 26.245 1.00 14.44 185 LYS A C 1
ATOM 1476 O O . LYS A 1 185 ? -19.985 31.362 25.343 1.00 14.20 185 LYS A O 1
ATOM 1482 N N . ASP A 1 186 ? -21.643 32.292 26.578 1.00 12.23 186 ASP A N 1
ATOM 1483 C CA . ASP A 1 186 ? -21.516 33.600 25.952 1.00 12.30 186 ASP A CA 1
ATOM 1484 C C . ASP A 1 186 ? -20.112 34.134 26.171 1.00 13.80 186 ASP A C 1
ATOM 1485 O O . ASP A 1 186 ? -19.463 33.837 27.191 1.00 13.57 186 ASP A O 1
ATOM 1490 N N . ILE A 1 187 ? -19.649 34.926 25.210 1.00 10.76 187 ILE A N 1
ATOM 1491 C CA . ILE A 1 187 ? -18.381 35.621 25.340 1.00 9.19 187 ILE A CA 1
ATOM 1492 C C . ILE A 1 187 ? -18.629 37.110 25.242 1.00 10.91 187 ILE A C 1
ATOM 1493 O O . ILE A 1 187 ? -19.278 37.591 24.310 1.00 12.02 187 ILE A O 1
ATOM 1498 N N . ASN A 1 188 ? -18.114 37.835 26.224 1.00 9.67 188 ASN A N 1
ATOM 1499 C CA . ASN A 1 188 ? -18.221 39.278 26.240 1.00 12.93 188 ASN A CA 1
ATOM 1500 C C . ASN A 1 188 ? -16.833 39.840 26.022 1.00 11.85 188 ASN A C 1
ATOM 1501 O O . ASN A 1 188 ? -15.970 39.761 26.905 1.00 13.01 188 ASN A O 1
ATOM 1506 N N . ALA A 1 189 ? -16.611 40.373 24.820 1.00 10.72 189 ALA A N 1
ATOM 1507 C CA . ALA A 1 189 ? -15.277 40.783 24.392 1.00 8.59 189 ALA A CA 1
ATOM 1508 C C . ALA A 1 189 ? -15.226 42.250 24.025 1.00 11.04 189 ALA A C 1
ATOM 1509 O O . ALA A 1 189 ? -16.263 42.910 23.911 1.00 11.85 189 ALA A O 1
ATOM 1511 N N . GLU A 1 190 ? -14.010 42.757 23.844 1.00 10.24 190 GLU A N 1
ATOM 1512 C CA . GLU A 1 190 ? -13.801 44.098 23.308 1.00 11.68 190 GLU A CA 1
ATOM 1513 C C . GLU A 1 190 ? -13.228 44.011 21.908 1.00 10.39 190 GLU A C 1
ATOM 1514 O O . GLU A 1 190 ? -12.569 43.029 21.560 1.00 11.76 190 GLU A O 1
ATOM 1520 N N . GLU A 1 191 ? -13.499 45.030 21.105 1.00 11.96 191 GLU A N 1
ATOM 1521 C CA . GLU A 1 191 ? -12.915 45.148 19.781 1.00 13.94 191 GLU A CA 1
ATOM 1522 C C . GLU A 1 191 ? -11.403 44.868 19.825 1.00 13.62 191 GLU A C 1
ATOM 1523 O O . GLU A 1 191 ? -10.691 45.339 20.727 1.00 15.48 191 GLU A O 1
ATOM 1529 N N . LYS A 1 192 ? -10.963 44.045 18.868 1.00 13.21 192 LYS A N 1
ATOM 1530 C CA . LYS A 1 192 ? -9.569 43.594 18.689 1.00 11.88 192 LYS A CA 1
ATOM 1531 C C . LYS A 1 192 ? -9.149 42.397 19.544 1.00 13.48 192 LYS A C 1
ATOM 1532 O O . LYS A 1 192 ? -8.052 41.866 19.365 1.00 15.27 192 LYS A O 1
ATOM 1538 N N . ASP A 1 193 ? -10.017 41.950 20.448 1.00 12.17 193 ASP A N 1
ATOM 1539 C CA . ASP A 1 193 ? -9.720 40.740 21.216 1.00 10.52 193 ASP A CA 1
ATOM 1540 C C . ASP A 1 193 ? -9.652 39.501 20.320 1.00 10.85 193 ASP A C 1
ATOM 1541 O O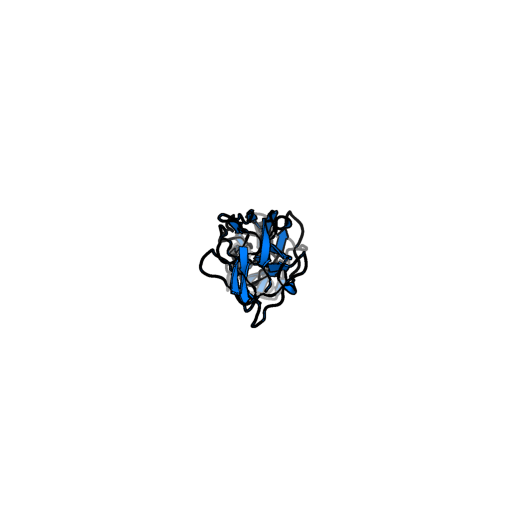 . ASP A 1 193 ? -10.258 39.449 19.242 1.00 11.31 193 ASP A O 1
ATOM 1546 N N . THR A 1 194 ? -8.931 38.491 20.797 1.00 12.23 194 THR A N 1
ATOM 1547 C CA . THR A 1 194 ? -9.055 37.146 20.244 1.00 10.91 194 THR A CA 1
ATOM 1548 C C . THR A 1 194 ? -9.890 36.324 21.219 1.00 10.01 194 THR A C 1
ATOM 1549 O O . THR A 1 194 ? -9.638 36.343 22.420 1.00 14.98 194 THR A O 1
ATOM 1553 N N . ILE A 1 195 ? -10.899 35.624 20.706 1.00 9.92 195 ILE A N 1
ATOM 1554 C CA . ILE A 1 195 ? -11.834 34.888 21.563 1.00 8.89 195 ILE A CA 1
ATOM 1555 C C . ILE A 1 195 ? -11.842 33.417 21.203 1.00 9.82 195 ILE A C 1
ATOM 1556 O O . ILE A 1 195 ? -11.488 33.049 20.078 1.00 11.14 195 ILE A O 1
ATOM 1561 N N . THR A 1 196 ? -12.258 32.578 22.147 1.00 10.44 196 THR A N 1
ATOM 1562 C CA . THR A 1 196 ? -12.366 31.147 21.882 1.00 9.44 196 THR A CA 1
ATOM 1563 C C . THR A 1 196 ? -13.637 30.556 22.481 1.00 10.10 196 THR A C 1
ATOM 1564 O O . THR A 1 196 ? -13.789 30.515 23.709 1.00 14.39 196 THR A O 1
ATOM 1568 N N . PHE A 1 197 ? -14.545 30.099 21.623 1.00 8.36 197 PHE A N 1
ATOM 1569 C CA . PHE A 1 197 ? -15.685 29.304 22.073 1.00 9.38 197 PHE A CA 1
ATOM 1570 C C . PHE A 1 197 ? -15.220 27.864 22.234 1.00 11.24 197 PHE A C 1
ATOM 1571 O O . PHE A 1 197 ? -14.398 27.400 21.445 1.00 11.00 197 PHE A O 1
ATOM 1579 N N . GLU A 1 198 ? -15.733 27.160 23.239 1.00 11.24 198 GLU A N 1
ATOM 1580 C CA . GLU A 1 198 ? -15.368 25.756 23.476 1.00 11.60 198 GLU A CA 1
ATOM 1581 C C . GLU A 1 198 ? -16.578 24.920 23.882 1.00 10.40 198 GLU A C 1
ATOM 1582 O O . GLU A 1 198 ? -17.412 25.371 24.670 1.00 13.61 198 GLU A O 1
ATOM 1588 N N . VAL A 1 199 ? -16.664 23.713 23.324 1.00 10.06 199 VAL A N 1
ATOM 1589 C CA A VAL A 1 199 ? -17.654 22.730 23.756 0.61 10.03 199 VAL A CA 1
ATOM 1590 C CA B VAL A 1 199 ? -17.669 22.726 23.703 0.39 13.15 199 VAL A CA 1
ATOM 1591 C C . VAL A 1 199 ? -16.951 21.427 24.033 1.00 12.03 199 VAL A C 1
ATOM 1592 O O . VAL A 1 199 ? -15.899 21.144 23.467 1.00 12.97 199 VAL A O 1
ATOM 1599 N N . THR A 1 200 ? -17.520 20.636 24.931 1.00 10.11 200 THR A N 1
ATOM 1600 C CA . THR A 1 200 ? -17.006 19.294 25.162 1.00 10.70 200 THR A CA 1
ATOM 1601 C C . THR A 1 200 ? -18.121 18.316 24.850 1.00 8.93 200 THR A C 1
ATOM 1602 O O . THR A 1 200 ? -19.283 18.567 25.192 1.00 10.15 200 THR A O 1
ATOM 1606 N N . VAL A 1 201 ? -17.780 17.238 24.153 1.00 10.00 201 VAL A N 1
ATOM 1607 C CA . VAL A 1 201 ? -18.752 16.198 23.794 1.00 10.19 201 VAL A CA 1
ATOM 1608 C C . VAL A 1 201 ? -18.391 14.878 24.462 1.00 9.21 201 VAL A C 1
ATOM 1609 O O . VAL A 1 201 ? -17.331 14.757 25.081 1.00 12.80 201 VAL A O 1
ATOM 1613 N N . ASN A 1 202 ? -19.264 13.881 24.342 1.00 10.69 202 ASN A N 1
ATOM 1614 C CA . ASN A 1 202 ? -19.030 12.601 25.011 1.00 8.73 202 ASN A CA 1
ATOM 1615 C C . ASN A 1 202 ? -18.223 11.558 24.230 1.00 12.04 202 ASN A C 1
ATOM 1616 O O . ASN A 1 202 ? -17.778 10.566 24.806 1.00 16.57 202 ASN A O 1
ATOM 1621 N N . TYR A 1 203 ? -18.041 11.766 22.928 1.00 10.82 203 TYR A N 1
ATOM 1622 C CA . TYR A 1 203 ? -17.351 10.788 22.092 1.00 10.74 203 TYR A CA 1
ATOM 1623 C C . TYR A 1 203 ? -16.246 11.415 21.263 1.00 9.60 203 TYR A C 1
ATOM 1624 O O . TYR A 1 203 ? -16.397 12.516 20.729 1.00 12.26 203 TYR A O 1
ATOM 1633 N N . GLU A 1 204 ? -15.143 10.686 21.127 1.00 13.43 204 GLU A N 1
ATOM 1634 C CA . GLU A 1 204 ? -14.050 11.118 20.274 1.00 14.77 204 GLU A CA 1
ATOM 1635 C C . GLU A 1 204 ? -14.370 10.767 18.826 1.00 12.56 204 GLU A C 1
ATOM 1636 O O . GLU A 1 204 ? -15.070 9.779 18.567 1.00 15.26 204 GLU A O 1
ATOM 1642 N N . GLY A 1 205 ? -13.878 11.579 17.893 1.00 13.12 205 GLY A N 1
ATOM 1643 C CA . GLY A 1 205 ? -13.901 11.219 16.485 1.00 15.73 205 GLY A CA 1
ATOM 1644 C C . GLY A 1 205 ? -15.193 11.555 15.774 1.00 12.56 205 GLY A C 1
ATOM 1645 O O . GLY A 1 205 ? -15.459 11.061 14.683 1.00 13.47 205 GLY A O 1
ATOM 1646 N N . ILE A 1 206 ? -16.009 12.405 16.380 1.00 11.81 206 ILE A N 1
ATOM 1647 C CA . ILE A 1 206 ? -17.261 12.769 15.740 1.00 10.63 206 ILE A CA 1
ATOM 1648 C C . ILE A 1 206 ? -17.060 13.896 14.731 1.00 11.97 206 ILE A C 1
ATOM 1649 O O . ILE A 1 206 ? -16.055 14.611 14.775 1.00 15.55 206 ILE A O 1
ATOM 1654 N N . SER A 1 207 ? -17.994 14.018 13.798 1.00 11.30 207 SER A N 1
ATOM 1655 C CA A SER A 1 207 ? -17.968 15.106 12.835 0.60 12.55 207 SER A CA 1
ATOM 1656 C CA B SER A 1 207 ? -17.957 15.108 12.834 0.40 12.65 207 SER A CA 1
ATOM 1657 C C . SER A 1 207 ? -18.805 16.264 13.354 1.00 12.25 207 SER A C 1
ATOM 1658 O O . SER A 1 207 ? -19.797 16.068 14.070 1.00 13.67 207 SER A O 1
ATOM 1663 N N . TYR A 1 208 ? -18.414 17.473 12.990 1.00 9.65 208 TYR A N 1
ATOM 1664 C CA . TYR A 1 208 ? -19.087 18.655 13.499 1.00 9.76 208 TYR A CA 1
ATOM 1665 C C . TYR A 1 208 ? -18.991 19.807 12.513 1.00 8.96 208 TYR A C 1
ATOM 1666 O O . TYR A 1 208 ? -18.222 19.764 11.549 1.00 11.89 208 TYR A O 1
ATOM 1675 N N . LYS A 1 209 ? -19.758 20.856 12.791 1.00 9.89 209 LYS A N 1
ATOM 1676 C CA . LYS A 1 209 ? -19.582 22.133 12.109 1.00 8.84 209 LYS A CA 1
ATOM 1677 C C . LYS A 1 209 ? -19.964 23.262 13.052 1.00 10.15 209 LYS A C 1
ATOM 1678 O O . LYS A 1 209 ? -20.598 23.049 14.095 1.00 10.63 209 LYS A O 1
ATOM 1684 N N . TRP A 1 210 ? -19.557 24.465 12.691 1.00 9.23 210 TRP A N 1
ATOM 1685 C CA . TRP A 1 210 ? -19.932 25.655 13.436 1.00 7.41 210 TRP A CA 1
ATOM 1686 C C . TRP A 1 210 ? -20.722 26.580 12.541 1.00 7.19 210 TRP A C 1
ATOM 1687 O O . TRP A 1 210 ? -20.421 26.702 11.343 1.00 9.82 210 TRP A O 1
ATOM 1698 N N . LEU A 1 211 ? -21.733 27.226 13.115 1.00 6.49 211 LEU A N 1
ATOM 1699 C CA . LEU A 1 211 ? -22.549 28.184 12.380 1.00 8.52 211 LEU A CA 1
ATOM 1700 C C . LEU 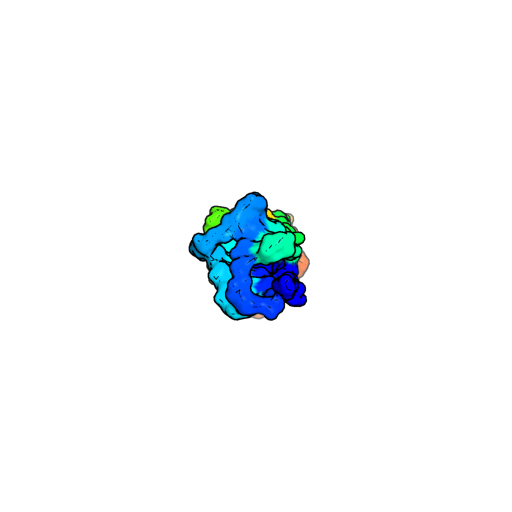A 1 211 ? -22.441 29.554 13.007 1.00 8.46 211 LEU A C 1
ATOM 1701 O O . LEU A 1 211 ? -22.330 29.687 14.238 1.00 9.89 211 LEU A O 1
ATOM 1706 N N . LYS A 1 212 ? -22.506 30.574 12.155 1.00 9.50 212 LYS A N 1
ATOM 1707 C CA . LYS A 1 212 ? -22.618 31.968 12.574 1.00 8.62 212 LYS A CA 1
ATOM 1708 C C . LYS A 1 212 ? -23.967 32.454 12.068 1.00 9.95 212 LYS A C 1
ATOM 1709 O O . LYS A 1 212 ? -24.195 32.499 10.856 1.00 11.47 212 LYS A O 1
ATOM 1715 N N . ASN A 1 213 ? -24.863 32.789 12.991 1.00 9.95 213 ASN A N 1
ATOM 1716 C CA . ASN A 1 213 ? -26.253 33.086 12.637 1.00 9.44 213 ASN A CA 1
ATOM 1717 C C . ASN A 1 213 ? -26.838 32.061 11.658 1.00 10.33 213 ASN A C 1
ATOM 1718 O O . ASN A 1 213 ? -27.479 32.422 10.672 1.00 13.96 213 ASN A O 1
ATOM 1723 N N . GLY A 1 214 ? -26.582 30.783 11.924 1.00 9.77 214 GLY A N 1
ATOM 1724 C CA . GLY A 1 214 ? -27.151 29.713 11.125 1.00 11.18 214 GLY A CA 1
ATOM 1725 C C . GLY A 1 214 ? -26.400 29.354 9.849 1.00 12.09 214 GLY A C 1
ATOM 1726 O O . GLY A 1 214 ? -26.779 28.409 9.151 1.00 15.72 214 GLY A O 1
ATOM 1727 N N . VAL A 1 215 ? -25.334 30.094 9.544 1.00 10.71 215 VAL A N 1
ATOM 1728 C CA . VAL A 1 215 ? -24.552 29.876 8.321 1.00 11.14 215 VAL A CA 1
ATOM 1729 C C . VAL A 1 215 ? -23.221 29.193 8.638 1.00 10.87 215 VAL A C 1
ATOM 1730 O O . VAL A 1 215 ? -22.483 29.648 9.517 1.00 10.09 215 VAL A O 1
ATOM 1734 N N . GLU A 1 216 ? -22.895 28.118 7.919 1.00 9.76 216 GLU A N 1
ATOM 1735 C CA . GLU A 1 216 ? -21.667 27.379 8.204 1.00 9.02 216 GLU A CA 1
ATOM 1736 C C . GLU A 1 216 ? -20.412 28.242 8.000 1.00 10.13 216 GLU A C 1
ATOM 1737 O O . GLU A 1 216 ? -20.246 28.900 6.963 1.00 13.08 216 GLU A O 1
ATOM 1743 N N . ILE A 1 217 ? -19.550 28.232 9.012 1.00 9.46 217 ILE A N 1
ATOM 1744 C CA . ILE A 1 217 ? -18.310 29.003 9.031 1.00 10.90 217 ILE A CA 1
ATOM 1745 C C . ILE A 1 217 ? -17.184 28.284 8.286 1.00 11.77 217 ILE A C 1
ATOM 1746 O O . ILE A 1 217 ? -16.941 27.092 8.492 1.00 15.66 217 ILE A O 1
ATOM 1751 N N . LYS A 1 218 ? -16.514 29.037 7.418 1.00 12.18 218 LYS A N 1
ATOM 1752 C CA . LYS A 1 218 ? -15.338 28.587 6.686 1.00 13.53 218 LYS A CA 1
ATOM 1753 C C . LYS A 1 218 ? -14.093 28.625 7.573 1.00 15.41 218 LYS A C 1
ATOM 1754 O O . LYS A 1 218 ? -13.876 29.590 8.301 1.00 13.55 218 LYS A O 1
ATOM 1760 N N . SER A 1 219 ? -13.269 27.585 7.486 1.00 14.87 219 SER A N 1
ATOM 1761 C CA A SER A 1 219 ? -11.967 27.569 8.144 0.38 15.02 219 SER A CA 1
ATOM 1762 C CA B SER A 1 219 ? -11.965 27.581 8.149 0.62 14.68 219 SER A CA 1
ATOM 1763 C C . SER A 1 219 ? -11.048 28.606 7.503 1.00 12.78 219 SER A C 1
ATOM 1764 O O . SER A 1 219 ? -10.775 28.547 6.300 1.00 16.48 219 SER A O 1
ATOM 1769 N N . THR A 1 220 ? -10.578 29.561 8.300 1.00 12.56 220 THR A N 1
ATOM 1770 C CA . THR A 1 220 ? -9.691 30.610 7.809 1.00 14.33 220 THR A CA 1
ATOM 1771 C C . THR A 1 220 ? -8.672 30.956 8.882 1.00 13.53 220 THR A C 1
ATOM 1772 O O . THR A 1 220 ? -8.752 30.449 10.000 1.00 14.91 220 THR A O 1
ATOM 1776 N N . ASP A 1 221 ? -7.721 31.820 8.541 1.00 17.08 221 ASP A N 1
ATOM 1777 C CA . ASP A 1 221 ? -6.742 32.264 9.520 1.00 16.86 221 ASP A CA 1
ATOM 1778 C C . ASP A 1 221 ? -7.469 32.969 10.660 1.00 14.65 221 ASP A C 1
ATOM 1779 O O . ASP A 1 221 ? -7.105 32.813 11.826 1.00 18.73 221 ASP A O 1
ATOM 1784 N N . LYS A 1 222 ? -8.515 33.718 10.323 1.00 13.18 222 LYS A N 1
ATOM 1785 C CA . LYS A 1 222 ? -9.274 34.433 11.344 1.00 13.62 222 LYS A CA 1
ATOM 1786 C C . LYS A 1 222 ? -10.134 33.521 12.211 1.00 16.12 222 LYS A C 1
ATOM 1787 O O . LYS A 1 222 ? -10.212 33.712 13.421 1.00 14.55 222 LYS A O 1
ATOM 1793 N N . CYS A 1 223 ? -10.781 32.540 11.589 1.00 11.76 223 CYS A N 1
ATOM 1794 C CA . CYS A 1 223 ? -11.655 31.608 12.303 1.00 11.71 223 CYS A CA 1
ATOM 1795 C C . CYS A 1 223 ? -11.093 30.206 12.242 1.00 11.04 223 CYS A C 1
ATOM 1796 O O . CYS A 1 223 ? -11.264 29.491 11.246 1.00 13.07 223 CYS A O 1
ATOM 1799 N N . GLN A 1 224 ? -10.396 29.814 13.303 1.00 10.00 224 GLN A N 1
ATOM 1800 C CA . GLN A 1 224 ? -9.790 28.491 13.349 1.00 10.31 224 GLN A CA 1
ATOM 1801 C C . GLN A 1 224 ? -10.599 27.546 14.229 1.00 10.37 224 GLN A C 1
ATOM 1802 O O . GLN A 1 224 ? -10.973 27.886 15.355 1.00 11.36 224 GLN A O 1
ATOM 1808 N N . MET A 1 225 ? -10.876 26.358 13.702 1.00 10.38 225 MET A N 1
ATOM 1809 C CA . MET A 1 225 ? -11.678 25.361 14.396 1.00 11.45 225 MET A CA 1
ATOM 1810 C C . MET A 1 225 ? -10.853 24.114 14.643 1.00 15.77 225 MET A C 1
ATOM 1811 O O . MET A 1 225 ? -10.381 23.476 13.698 1.00 18.36 225 MET A O 1
ATOM 1816 N N . ARG A 1 226 ? -10.675 23.772 15.913 1.00 10.30 226 ARG A N 1
ATOM 1817 C CA . ARG A 1 226 ? -9.763 22.692 16.280 1.00 12.07 226 ARG A CA 1
ATOM 1818 C C . ARG A 1 226 ? -10.354 21.732 17.299 1.00 12.77 226 ARG A C 1
ATOM 1819 O O . ARG A 1 226 ? -11.284 22.065 18.031 1.00 13.58 226 ARG A O 1
ATOM 1827 N N . THR A 1 227 ? -9.775 20.538 17.357 1.00 11.53 227 THR A N 1
ATOM 1828 C CA . THR A 1 227 ? -10.195 19.504 18.291 1.00 14.19 227 THR A CA 1
ATOM 1829 C C . THR A 1 227 ? -9.038 19.111 19.215 1.00 18.49 227 THR A C 1
ATOM 1830 O O . THR A 1 227 ? -7.912 18.922 18.756 1.00 19.03 227 THR A O 1
ATOM 1834 N N . LYS A 1 228 ? -9.318 19.012 20.513 1.00 16.95 228 LYS A N 1
ATOM 1835 C CA . LYS A 1 228 ? -8.348 18.519 21.501 1.00 16.26 228 LYS A CA 1
ATOM 1836 C C . LYS A 1 228 ? -9.081 17.570 22.424 1.00 20.52 228 LYS A C 1
ATOM 1837 O O . LYS A 1 228 ? -9.908 18.009 23.222 1.00 19.25 228 LYS A O 1
ATOM 1843 N N . LYS A 1 229 ? -8.748 16.288 22.348 1.00 26.26 229 LYS A N 1
ATOM 1844 C CA . LYS A 1 229 ? -9.503 15.264 23.063 1.00 28.43 229 LYS A CA 1
ATOM 1845 C C . LYS A 1 229 ? -10.985 15.372 22.710 1.00 19.48 229 LYS A C 1
ATOM 1846 O O . LYS A 1 229 ? -11.369 15.256 21.547 1.00 23.10 229 LYS A O 1
ATOM 1852 N N . LEU A 1 230 ? -11.812 15.591 23.724 1.00 18.08 230 LEU A N 1
ATOM 1853 C CA . LEU A 1 230 ? -13.248 15.667 23.509 1.00 13.39 230 LEU A CA 1
ATOM 1854 C C . LEU A 1 230 ? -13.742 17.105 23.414 1.00 12.45 230 LEU A C 1
ATOM 1855 O O . LEU A 1 230 ? -14.949 17.351 23.429 1.00 11.93 230 LEU A O 1
ATOM 1860 N N . THR A 1 231 ? -12.817 18.059 23.311 1.00 14.22 231 THR A N 1
ATOM 1861 C CA A THR A 1 231 ? -13.184 19.465 23.245 0.61 12.46 231 THR A CA 1
ATOM 1862 C CA B THR A 1 231 ? -13.181 19.471 23.237 0.39 12.93 231 THR A CA 1
ATOM 1863 C C . THR A 1 231 ? -12.952 20.041 21.845 1.00 13.18 231 THR A C 1
ATOM 1864 O O . THR A 1 231 ? -11.921 19.786 21.219 1.00 20.78 231 THR A O 1
ATOM 1871 N N . HIS A 1 232 ? -13.927 20.801 21.362 1.00 9.80 232 HIS A N 1
ATOM 1872 C CA . HIS A 1 232 ? -13.848 21.435 20.058 1.00 9.40 232 HIS A CA 1
ATOM 1873 C C . HIS A 1 232 ? -13.934 22.932 20.275 1.00 9.37 232 HIS A C 1
ATOM 1874 O O . HIS A 1 232 ? -14.766 23.412 21.052 1.00 12.12 232 HIS A O 1
ATOM 1881 N N . SER A 1 233 ? -13.056 23.668 19.608 1.00 7.78 233 SER A N 1
ATOM 1882 C CA A SER A 1 233 ? -12.960 25.109 19.818 0.63 6.98 233 SER A CA 1
ATOM 1883 C CA B SER A 1 233 ? -12.965 25.108 19.815 0.37 7.80 233 SER A CA 1
ATOM 1884 C C . SER A 1 233 ? -13.132 25.893 18.526 1.00 9.27 233 SER A C 1
ATOM 1885 O O . SER A 1 233 ? -12.820 25.404 17.439 1.00 9.49 233 SER A O 1
ATOM 1890 N N . LEU A 1 234 ? -13.628 27.114 18.660 1.00 9.73 234 LEU A N 1
ATOM 1891 C CA . LEU A 1 234 ? -13.711 28.055 17.553 1.00 8.95 234 LEU A CA 1
ATOM 1892 C C . LEU A 1 234 ? -12.995 29.314 18.019 1.00 9.59 234 LEU A C 1
ATOM 1893 O O . LEU A 1 234 ? -13.444 29.993 18.948 1.00 9.95 234 LEU A O 1
ATOM 1898 N N . ASN A 1 235 ? -11.857 29.596 17.402 1.00 8.56 235 ASN A N 1
ATOM 1899 C CA . ASN A 1 235 ? -11.016 30.702 17.811 1.00 9.73 235 ASN A CA 1
ATOM 1900 C C . ASN A 1 235 ? -11.127 31.798 16.773 1.00 10.04 235 ASN A C 1
ATOM 1901 O O . ASN A 1 235 ? -10.804 31.578 15.607 1.00 13.49 235 ASN A O 1
ATOM 1906 N N . ILE A 1 236 ? -11.598 32.967 17.194 1.00 8.70 236 ILE A N 1
ATOM 1907 C CA . ILE A 1 236 ? -11.775 34.090 16.278 1.00 8.97 236 ILE A CA 1
ATOM 1908 C C . ILE A 1 236 ? -10.835 35.221 16.668 1.00 9.36 236 ILE A C 1
ATOM 1909 O O . ILE A 1 236 ? -10.918 35.757 17.775 1.00 10.12 236 ILE A O 1
ATOM 1914 N N . ARG A 1 237 ? -9.946 35.588 15.751 1.00 9.59 237 ARG A N 1
ATOM 1915 C CA . ARG A 1 237 ? -8.978 36.653 16.004 1.00 10.99 237 ARG A CA 1
ATOM 1916 C C . ARG A 1 237 ? -9.506 38.034 15.671 1.00 12.20 237 ARG A C 1
ATOM 1917 O O . ARG A 1 237 ? -10.339 38.188 14.778 1.00 14.70 237 ARG A O 1
ATOM 1925 N N . ASN A 1 238 ? -9.006 39.032 16.403 1.00 11.84 238 ASN A N 1
ATOM 1926 C CA . ASN A 1 238 ? -9.190 40.444 16.058 1.00 14.60 238 ASN A CA 1
ATOM 1927 C C . ASN A 1 238 ? -10.667 40.787 15.845 1.00 12.64 238 ASN A C 1
ATOM 1928 O O . ASN A 1 238 ? -11.064 41.269 14.783 1.00 13.63 238 ASN A O 1
ATOM 1933 N N . VAL A 1 239 ? -11.484 40.519 16.857 1.00 11.41 239 VAL A N 1
ATOM 1934 C CA . VAL A 1 239 ? -12.926 40.630 16.664 1.00 12.10 239 VAL A CA 1
ATOM 1935 C C . VAL A 1 239 ? -13.388 42.069 16.446 1.00 11.78 239 VAL A C 1
ATOM 1936 O O . VAL A 1 239 ? -12.789 43.035 16.944 1.00 12.61 239 VAL A O 1
ATOM 1940 N N . HIS A 1 240 ? -14.460 42.212 15.682 1.00 11.64 240 HIS A N 1
ATOM 1941 C CA . HIS A 1 240 ? -15.065 43.519 15.463 1.00 9.71 240 HIS A CA 1
ATOM 1942 C C . HIS A 1 240 ? -16.579 43.350 15.505 1.00 10.59 240 HIS A C 1
ATOM 1943 O O . HIS A 1 240 ? -17.072 42.249 15.759 1.00 10.05 240 HIS A O 1
ATOM 1950 N N . PHE A 1 241 ? -17.306 44.433 15.262 1.00 12.68 241 PHE A N 1
ATOM 1951 C CA . PHE A 1 241 ? -18.768 44.416 15.295 1.00 10.66 241 PHE A CA 1
ATOM 1952 C C . PHE A 1 241 ? -19.358 43.330 14.404 1.00 12.44 241 PHE A C 1
ATOM 1953 O O . PHE A 1 241 ? -20.373 42.712 14.747 1.00 12.82 241 PHE A O 1
ATOM 1961 N N . GLY A 1 242 ? -18.728 43.099 13.256 1.00 12.52 242 GLY A N 1
ATOM 1962 C CA . GLY A 1 242 ? -19.217 42.101 12.324 1.00 11.35 242 GLY A CA 1
ATOM 1963 C C . GLY A 1 242 ? -19.207 40.699 12.901 1.00 12.77 242 GLY A C 1
ATOM 1964 O O . GLY A 1 242 ? -19.966 39.834 12.467 1.00 13.99 242 GLY A O 1
ATOM 1965 N N . ASP A 1 243 ? -18.346 40.473 13.889 1.00 10.92 243 ASP A N 1
ATOM 1966 C CA . ASP A 1 243 ? -18.262 39.161 14.531 1.00 10.20 243 ASP A CA 1
ATOM 1967 C C . ASP A 1 243 ? -19.302 38.956 15.623 1.00 9.61 243 ASP A C 1
ATOM 1968 O O . ASP A 1 243 ? -19.542 37.818 16.048 1.00 10.48 243 ASP A O 1
ATOM 1973 N N . ALA A 1 244 ? -19.895 40.044 16.104 1.00 9.23 244 ALA A N 1
ATOM 1974 C CA . ALA A 1 244 ? -20.946 39.924 17.112 1.00 8.15 244 ALA A CA 1
ATOM 1975 C C . ALA A 1 244 ? -22.166 39.235 16.501 1.00 10.82 244 ALA A C 1
ATOM 1976 O O . ALA A 1 244 ? -22.796 39.749 15.576 1.00 13.38 244 ALA A O 1
ATOM 1978 N N . ALA A 1 245 ? -22.472 38.053 17.020 1.00 9.43 245 ALA A N 1
ATOM 1979 C CA . ALA A 1 245 ? -23.413 37.146 16.377 1.00 9.37 245 ALA A CA 1
ATOM 1980 C C . ALA A 1 245 ? -23.701 35.987 17.304 1.00 8.82 245 ALA A C 1
ATOM 1981 O O . ALA A 1 245 ? -23.081 35.856 18.366 1.00 10.15 245 ALA A O 1
ATOM 1983 N N . ASP A 1 246 ? -24.626 35.131 16.891 1.00 10.53 246 ASP A N 1
ATOM 1984 C CA . ASP A 1 246 ? -24.892 33.903 17.621 1.00 10.24 246 ASP A CA 1
ATOM 1985 C C . ASP A 1 246 ? -24.138 32.764 16.951 1.00 9.35 246 ASP A C 1
ATOM 1986 O O . ASP A 1 246 ? -24.211 32.591 15.727 1.00 11.14 246 ASP A O 1
ATOM 1991 N N . TYR A 1 247 ? -23.424 31.982 17.752 1.00 9.42 247 TYR A N 1
ATOM 1992 C CA . TYR A 1 247 ? -22.629 30.886 17.227 1.00 8.75 247 TYR A CA 1
ATOM 1993 C C . TYR A 1 247 ? -23.186 29.561 17.695 1.00 10.73 247 TYR A C 1
ATOM 1994 O O . TYR A 1 247 ? -23.589 29.428 18.858 1.00 12.00 247 TYR A O 1
ATOM 2003 N N . THR A 1 248 ? -23.220 28.586 16.783 1.00 7.91 248 THR A N 1
ATOM 2004 C CA . THR A 1 248 ? -23.784 27.281 17.091 1.00 11.29 248 THR A CA 1
ATOM 2005 C C . THR A 1 248 ? -22.795 26.181 16.734 1.00 8.72 248 THR A C 1
ATOM 2006 O O . THR A 1 248 ? -22.256 26.142 15.626 1.00 10.54 248 THR A O 1
ATOM 2010 N N . PHE A 1 249 ? -22.555 25.289 17.686 1.00 8.52 249 PHE A N 1
ATOM 2011 C CA . PHE A 1 249 ? -21.814 24.073 17.418 1.00 8.42 249 PHE A CA 1
ATOM 2012 C C . PHE A 1 249 ? -22.834 22.994 17.104 1.00 9.12 249 PHE A C 1
ATOM 2013 O O . PHE A 1 249 ? -23.824 22.847 17.837 1.00 8.96 249 PHE A O 1
ATOM 2021 N N . VAL A 1 250 ? -22.600 22.251 16.023 1.00 8.40 250 VAL A N 1
ATOM 2022 C CA . VAL A 1 250 ? -23.500 21.180 15.607 1.00 6.97 250 VAL A CA 1
ATOM 2023 C C . VAL A 1 250 ? -22.741 19.877 15.427 1.00 9.63 250 VAL A C 1
ATOM 2024 O O . VAL A 1 250 ? -21.761 19.830 14.697 1.00 10.42 250 VAL A O 1
ATOM 2028 N N . ALA A 1 251 ? -23.195 18.813 16.082 1.00 10.45 251 ALA A N 1
ATOM 2029 C CA . ALA A 1 251 ? -22.611 17.493 15.868 1.00 11.44 251 ALA A CA 1
ATOM 2030 C C . ALA A 1 251 ? -23.706 16.456 15.937 1.00 9.07 251 ALA A C 1
ATOM 2031 O 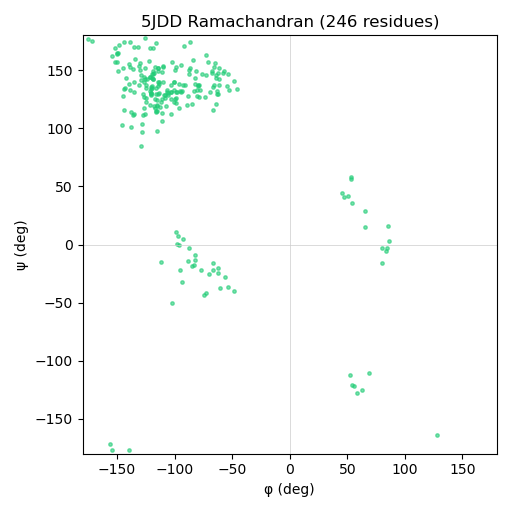O . ALA A 1 251 ? -24.317 16.280 16.993 1.00 11.75 251 ALA A O 1
ATOM 2033 N N . GLY A 1 252 ? -23.947 15.777 14.821 1.00 10.86 252 GLY A N 1
ATOM 2034 C CA . GLY A 1 252 ? -25.069 14.859 14.728 1.00 12.35 252 GLY A CA 1
ATOM 2035 C C . GLY A 1 252 ? -26.355 15.614 15.002 1.00 12.89 252 GLY A C 1
ATOM 2036 O O . GLY A 1 252 ? -26.609 16.660 14.395 1.00 15.66 252 GLY A O 1
ATOM 2037 N N . LYS A 1 253 ? -27.157 15.105 15.932 1.00 11.51 253 LYS A N 1
ATOM 2038 C CA . LYS A 1 253 ? -28.387 15.789 16.337 1.00 11.42 253 LYS A CA 1
ATOM 2039 C C . LYS A 1 253 ? -28.203 16.717 17.535 1.00 11.08 253 LYS A C 1
ATOM 2040 O O . LYS A 1 253 ? -29.177 17.291 18.030 1.00 13.77 253 LYS A O 1
ATOM 2046 N N . ALA A 1 254 ? -26.968 16.879 17.999 1.00 9.05 254 ALA A N 1
ATOM 2047 C CA . ALA A 1 254 ? -26.701 17.725 19.159 1.00 9.95 254 ALA A CA 1
ATOM 2048 C C . ALA A 1 254 ? -26.277 19.119 18.735 1.00 10.03 254 ALA A C 1
ATOM 2049 O O . ALA A 1 254 ? -25.506 19.275 17.776 1.00 12.12 254 ALA A O 1
ATOM 2051 N N . THR A 1 255 ? -26.789 20.133 19.431 1.00 10.36 255 THR A N 1
ATOM 2052 C CA . THR A 1 255 ? -26.354 21.511 19.198 1.00 8.54 255 THR A CA 1
ATOM 2053 C C . THR A 1 255 ? -26.196 22.295 20.488 1.00 8.76 255 THR A C 1
ATOM 2054 O O . THR A 1 255 ? -26.838 22.006 21.509 1.00 11.38 255 THR A O 1
ATOM 2058 N N . SER A 1 256 ? -25.354 23.320 20.424 1.00 9.56 256 SER A N 1
ATOM 2059 C CA . SER A 1 256 ? -25.214 24.283 21.505 1.00 9.67 256 SER A CA 1
ATOM 2060 C C . SER A 1 256 ? -25.000 25.654 20.887 1.00 9.79 256 SER A C 1
ATOM 2061 O O . SER A 1 256 ? -24.208 25.784 19.947 1.00 11.19 256 SER A O 1
ATOM 2064 N N . THR A 1 257 ? -25.700 26.667 21.393 1.00 9.87 257 THR A N 1
ATOM 2065 C CA . THR A 1 257 ? -25.585 28.028 20.852 1.00 10.84 257 THR A CA 1
ATOM 2066 C C . THR A 1 257 ? -25.240 29.020 21.960 1.00 12.85 257 THR A C 1
ATOM 2067 O O . THR A 1 257 ? -25.702 28.876 23.096 1.00 13.78 257 THR A O 1
ATOM 2071 N N . ALA A 1 258 ? -24.403 30.003 21.638 1.00 9.78 258 ALA A N 1
ATOM 2072 C CA . ALA A 1 258 ? -24.121 31.099 22.562 1.00 9.76 258 ALA A CA 1
ATOM 2073 C C . ALA A 1 258 ? -23.852 32.341 21.746 1.00 12.39 258 ALA A C 1
ATOM 2074 O O . ALA A 1 258 ? -23.757 32.276 20.521 1.00 13.94 258 ALA A O 1
ATOM 2076 N N . THR A 1 259 ? -23.736 33.476 22.420 1.00 9.79 259 THR A N 1
ATOM 2077 C CA . THR A 1 259 ? -23.583 34.741 21.722 1.00 9.58 259 THR A CA 1
ATOM 2078 C C . THR A 1 259 ? -22.223 35.371 21.996 1.00 9.92 259 THR A C 1
ATOM 2079 O O . THR A 1 259 ? -21.724 35.323 23.128 1.00 11.92 259 THR A O 1
ATOM 2083 N N . LEU A 1 260 ? -21.625 35.954 20.958 1.00 8.93 260 LEU A N 1
ATOM 2084 C CA . LEU A 1 260 ? -20.440 36.797 21.108 1.00 8.11 260 LEU A CA 1
ATOM 2085 C C . LEU A 1 260 ? -20.888 38.247 21.098 1.00 9.16 260 LEU A C 1
ATOM 2086 O O . LEU A 1 260 ? -21.523 38.701 20.141 1.00 10.20 260 LEU A O 1
ATOM 2091 N N . TYR A 1 261 ? -20.570 38.959 22.177 1.00 9.59 261 TYR A N 1
ATOM 2092 C CA . TYR A 1 261 ? -20.771 40.402 22.251 1.00 10.30 261 TYR A CA 1
ATOM 2093 C C . TYR A 1 261 ? -19.423 41.090 22.072 1.00 10.23 261 TYR A C 1
ATOM 2094 O O . TYR A 1 261 ? -18.406 40.650 22.622 1.00 12.06 261 TYR A O 1
ATOM 2103 N N . VAL A 1 262 ? -19.413 42.160 21.284 1.00 11.28 262 VAL A N 1
ATOM 2104 C CA . VAL A 1 262 ? -18.184 42.895 21.015 1.00 12.48 262 VAL A CA 1
ATOM 2105 C C . VAL A 1 262 ? -18.409 44.361 21.309 1.00 13.46 262 VAL A C 1
ATOM 2106 O O . VAL A 1 262 ? -19.168 45.047 20.617 1.00 18.28 262 VAL A O 1
ATOM 2110 N N . VAL A 1 263 ? -17.762 44.838 22.361 1.00 10.47 263 VAL A N 1
ATOM 2111 C CA . VAL A 1 263 ? -17.909 46.232 22.744 1.00 11.46 263 VAL A CA 1
ATOM 2112 C C . VAL A 1 263 ? -16.930 47.069 21.933 1.00 13.62 263 VAL A C 1
ATOM 2113 O O . VAL A 1 263 ? -15.712 46.860 21.991 1.00 13.60 263 VAL A O 1
ATOM 2117 N N . GLU A 1 264 ? -17.466 48.024 21.178 1.00 13.55 264 GLU A N 1
ATOM 2118 C CA . GLU A 1 264 ? -16.655 48.849 20.289 1.00 16.43 264 GLU A CA 1
ATOM 2119 C C . GLU A 1 264 ? -16.084 50.083 20.969 1.00 29.85 264 GLU A C 1
ATOM 2120 O O . GLU A 1 264 ? -16.719 50.650 21.857 1.00 30.08 264 GLU A O 1
ATOM 2126 N N . ALA A 1 265 ? -14.883 50.472 20.534 1.00 32.92 265 ALA A N 1
ATOM 2127 C CA . ALA A 1 265 ? -14.325 51.822 20.720 1.00 43.52 265 ALA A CA 1
ATOM 2128 C C . ALA A 1 265 ? -14.382 52.394 22.131 1.00 55.26 265 ALA A C 1
ATOM 2129 O O . ALA A 1 265 ? -14.234 53.606 22.297 1.00 66.23 265 ALA A O 1
#

GO terms:
  GO:0004713 protein tyrosine kinase activity (F, IDA)
  GO:0035995 detection of muscle stretch (P, IDA)
  GO:0030018 Z disc (C, IDA)
  GO:0005576 extracellular region (C, TAS)
  GO:0005829 cytosol (C, TAS)
  GO:0042802 identical protein binding (F, IPI)
  GO:0005515 protein binding (F, IPI)
  GO:0051015 actin filament binding (F, IDA)
  GO:0097493 structural molecule activity conferring elasticity (F, IDA)
  GO:0004674 protein serine/threonine kinase activity (F, IDA)
  GO:0031674 I band (C, IDA)
  GO:0005509 calcium ion binding (F, IDA)
  GO:0000794 condensed nuclear chromosome (C, IDA)
  GO:0005865 striated muscle thin filament (C, IDA)
  GO:0031430 M band (C, IDA)
  GO:0042805 actinin binding (F, IDA)
  GO:0051592 response to calcium ion (P, IDA)
  GO:0007076 mitotic chromosome condensation (P, IEP)
  GO:0097493 structural molecule activity conferring elasticity (F, TAS)
  GO:0035995 detection of muscle stretch (P, TAS)

Foldseek 3Di:
DKAWDDAWEEEEEEAQAKDKTKTFIDFFPFDKWKDDPRDTDDDDPQWDWDDDTRMTMIMGGRHDQVQWDKMWMDGPNDIHIYTYHYDYKEWDAAWEADEAAAQAKDKTKTFIDFFPFDWFKDWQNHTDDDDPQWDWDDDGRMTMIMGGRDAQVSFTKMKTDTGPYMHIYTYGHDYKDWPAFWEEAEEEAQDKDKTKTFIDDPDFDKFKDFQRHTDDDDPQWHWDDDGRMIMTIGGRDDPVSFTKMWIDTHPDIHIYTYHYHYD

Nearest PDB structures (foldseek):
  5jdd-assembly1_A  TM=1.004E+00  e=2.750E-58  Homo sapiens
  7ahs-assembly3_C  TM=5.438E-01  e=4.223E-32  Homo sapiens
  5jdj-assembly3_M  TM=9.768E-01  e=2.935E-16  Homo sapiens
  1waa-assembly1_F  TM=9.662E-01  e=9.505E-10  Homo sapiens
  1waa-assembly1_B  TM=9.689E-01  e=1.402E-09  Homo sapiens

B-factor: mean 19.4, std 11.1, range [4.12, 71.94]